Protein 7OAO (pdb70)

Solvent-accessible surface area: 15195 Å² total; per-residue (Å²): 219,118,86,144,7,46,16,44,115,8,17,127,32,123,206,19,25,18,0,40,35,6,76,88,68,141,1,26,93,11,34,3,64,2,45,100,26,78,111,38,111,81,37,84,22,38,125,29,58,70,32,48,33,94,117,1,45,122,58,62,4,12,25,0,43,1,0,9,0,0,0,50,17,68,23,17,146,19,4,15,30,59,48,93,24,102,0,1,25,38,2,1,39,3,22,127,124,11,24,0,0,2,0,0,38,56,1,29,127,115,5,11,120,142,59,3,13,17,118,18,24,21,6,16,46,46,177,67,89,8,150,66,63,56,102,20,112,61,64,124,28,54,90,53,23,110,94,83,14,135,62,98,32,13,104,50,8,41,35,4,4,2,1,12,1,6,28,39,133,17,40,92,24,69,27,0,23,14,0,0,0,1,11,6,35,106,110,199,54,126,46,43,0,38,11,114,186,28,88,17,89,36,70,44,22,35,96,29,140,45,57,24,56,30,66,0,26,0,54,4,51,56,25,56,1,0,26,10,5,1,3,2,25,17,74,16,112,93,131,157,103,69,85,0,7,12,5,63,0,40,52,20,104,53,48,60,50,152,63,0,114,70,35,1,70,8,50,3,20,6,36,82,26,11,0,74,0,56,0,56,58,2,90,52,124,4,28,1,45,0,20,0,4,1,10,25,30,12,29,13,101,66,125,34,108,39,100,8,176,23,20,91,0,50,7,61,130

Structure (mmCIF, N/CA/C/O backbone):
data_7OAO
#
_entry.id   7OAO
#
_cell.length_a   71.220
_cell.length_b   154.330
_cell.length_c   28.820
_cell.angle_alpha   90.000
_cell.angle_beta   90.000
_cell.angle_gamma   90.000
#
_symmetry.space_group_name_H-M   'P 21 21 2'
#
loop_
_entity.id
_entity.type
_entity.pdbx_description
1 polymer 'Spike protein S1'
2 polymer 'C5 nanobody'
3 non-polymer 2-acetamido-2-deoxy-beta-D-glucopyranose
4 non-polymer 'ACETATE ION'
5 water water
#
loop_
_atom_site.group_PDB
_atom_site.id
_atom_site.type_symbol
_atom_site.label_atom_id
_atom_site.label_alt_id
_atom_site.label_comp_id
_atom_site.label_asym_id
_atom_site.label_entity_id
_atom_site.label_seq_id
_atom_site.pdbx_PDB_ins_code
_atom_site.Cartn_x
_atom_site.Cartn_y
_atom_site.Cartn_z
_atom_site.occupancy
_atom_site.B_iso_or_equiv
_atom_site.auth_seq_id
_atom_site.auth_comp_id
_atom_site.auth_asym_id
_atom_site.auth_atom_id
_atom_site.pdbx_PDB_model_num
ATOM 1 N N . ILE A 1 3 ? -35.812 -6.574 -3.668 1.000 65.533 332 ILE EEE N 1
ATOM 2 C CA . ILE A 1 3 ? -35.628 -5.107 -3.441 1.000 62.720 332 ILE EEE CA 1
ATOM 3 C C . ILE A 1 3 ? -34.435 -4.625 -4.279 1.000 55.287 332 ILE EEE C 1
ATOM 4 O O . ILE A 1 3 ? -33.311 -4.569 -3.739 1.000 56.507 332 ILE EEE O 1
ATOM 9 N N . THR A 1 4 ? -34.676 -4.322 -5.560 1.000 48.721 333 THR EEE N 1
ATOM 10 C CA . THR A 1 4 ? -33.688 -3.752 -6.516 1.000 43.538 333 THR EEE CA 1
ATOM 11 C C . THR A 1 4 ? -34.052 -2.291 -6.807 1.000 37.659 333 THR EEE C 1
ATOM 12 O O . THR A 1 4 ? -35.130 -2.045 -7.393 1.000 37.622 333 THR EEE O 1
ATOM 16 N N . ASN A 1 5 ? -33.180 -1.363 -6.412 1.000 33.975 334 ASN EEE N 1
ATOM 17 C CA . ASN A 1 5 ? -33.402 0.095 -6.566 1.000 35.160 334 ASN EEE CA 1
ATOM 18 C C . ASN A 1 5 ? -32.903 0.526 -7.945 1.000 34.198 334 ASN EEE C 1
ATOM 19 O O . ASN A 1 5 ? -31.849 0.043 -8.370 1.000 32.176 334 ASN EEE O 1
ATOM 24 N N . LEU A 1 6 ? -33.642 1.412 -8.604 1.000 33.747 335 LEU EEE N 1
ATOM 25 C CA . LEU A 1 6 ? -33.201 2.112 -9.834 1.000 33.306 335 LEU EEE CA 1
ATOM 26 C C . LEU A 1 6 ? -32.290 3.266 -9.409 1.000 32.120 335 LEU EEE C 1
ATOM 27 O O . LEU A 1 6 ? -32.677 4.022 -8.503 1.000 31.462 335 LEU EEE O 1
ATOM 32 N N . CYS A 1 7 ? -31.117 3.403 -10.010 1.000 30.056 336 CYS EEE N 1
ATOM 33 C CA . CYS A 1 7 ? -30.194 4.506 -9.648 1.000 29.995 336 CYS EEE CA 1
ATOM 34 C C . CYS A 1 7 ? -30.890 5.831 -9.945 1.000 27.804 336 CYS EEE C 1
ATOM 35 O O . CYS A 1 7 ? -31.493 5.984 -11.005 1.000 29.894 336 CYS EEE O 1
ATOM 38 N N . PRO A 1 8 ? -30.822 6.816 -9.026 1.000 30.571 337 PRO EEE N 1
ATOM 39 C CA . PRO A 1 8 ? -31.514 8.096 -9.203 1.000 30.988 337 PRO EEE CA 1
ATOM 40 C C . PRO A 1 8 ? -30.762 9.103 -10.092 1.000 30.190 337 PRO EEE C 1
ATOM 41 O O . PRO A 1 8 ? -30.476 10.217 -9.638 1.000 32.363 337 PRO EEE O 1
ATOM 45 N N . PHE A 1 9 ? -30.490 8.726 -11.342 1.000 29.781 338 PHE EEE N 1
ATOM 46 C CA . PHE A 1 9 ? -29.773 9.585 -12.317 1.000 31.722 338 PHE EEE CA 1
ATOM 47 C C . PHE A 1 9 ? -30.685 10.742 -12.757 1.000 32.002 338 PHE EEE C 1
ATOM 48 O O . PHE A 1 9 ? -30.156 11.839 -13.025 1.000 31.945 338 PHE EEE O 1
ATOM 56 N N . GLY A 1 10 ? -32.006 10.544 -12.744 1.000 32.234 339 GLY EEE N 1
ATOM 57 C CA . GLY A 1 10 ? -32.986 11.610 -13.039 1.000 33.993 339 GLY EEE CA 1
ATOM 58 C C . GLY A 1 10 ? -32.767 12.829 -12.154 1.000 32.356 339 GLY EEE C 1
ATOM 59 O O . GLY A 1 10 ? -32.797 13.963 -12.673 1.000 33.537 339 GLY EEE O 1
ATOM 60 N N . GLU A 1 11 ? -32.517 12.612 -10.862 1.000 31.415 340 GLU EEE N 1
ATOM 61 C CA . GLU A 1 11 ? -32.302 13.693 -9.863 1.000 32.489 340 GLU EEE CA 1
ATOM 62 C C . GLU A 1 11 ? -31.060 14.506 -10.231 1.000 29.247 340 GLU EEE C 1
ATOM 63 O O . GLU A 1 11 ? -31.002 15.679 -9.858 1.000 30.793 340 GLU EEE O 1
ATOM 69 N N . VAL A 1 12 ? -30.089 13.891 -10.906 1.000 26.207 341 VAL EEE N 1
ATOM 70 C CA . VAL A 1 12 ? -28.839 14.587 -11.322 1.000 25.955 341 VAL EEE CA 1
ATOM 71 C C . VAL A 1 12 ? -29.085 15.342 -12.630 1.000 23.547 341 VAL EEE C 1
ATOM 72 O O . VAL A 1 12 ? -28.906 16.578 -12.656 1.000 25.317 341 VAL EEE O 1
ATOM 76 N N . PHE A 1 13 ? -29.431 14.632 -13.700 1.000 23.827 342 PHE EEE N 1
ATOM 77 C CA . PHE A 1 13 ? -29.478 15.220 -15.065 1.000 24.710 342 PHE EEE CA 1
ATOM 78 C C . PHE A 1 13 ? -30.636 16.217 -15.167 1.000 26.533 342 PHE EEE C 1
ATOM 79 O O . PHE A 1 13 ? -30.494 17.222 -15.887 1.000 27.579 342 PHE EEE O 1
ATOM 87 N N . ASN A 1 14 ? -31.739 15.944 -14.463 1.000 28.277 343 ASN EEE N 1
ATOM 88 C CA . ASN A 1 14 ? -32.986 16.738 -14.574 1.000 29.155 343 ASN EEE CA 1
ATOM 89 C C . ASN A 1 14 ? -33.208 17.594 -13.327 1.000 26.805 343 ASN EEE C 1
ATOM 90 O O . ASN A 1 14 ? -34.344 18.071 -13.129 1.000 32.577 343 ASN EEE O 1
ATOM 95 N N . ALA A 1 15 ? -32.155 17.858 -12.558 1.000 25.519 344 ALA EEE N 1
ATOM 96 C CA . ALA A 1 15 ? -32.212 18.801 -11.422 1.000 27.201 344 ALA EEE CA 1
ATOM 97 C C . ALA A 1 15 ? -32.703 20.161 -11.933 1.000 28.350 344 ALA EEE C 1
ATOM 98 O O . ALA A 1 15 ? -32.306 20.607 -13.044 1.000 29.501 344 ALA EEE O 1
ATOM 100 N N . THR A 1 16 ? -33.565 20.791 -11.153 1.000 31.320 345 THR EEE N 1
ATOM 101 C CA A THR A 1 16 ? -34.135 22.119 -11.491 0.500 34.342 345 THR EEE CA 1
ATOM 102 C CA B THR A 1 16 ? -34.134 22.121 -11.481 0.500 34.623 345 THR EEE CA 1
ATOM 103 C C . THR A 1 16 ? -33.021 23.163 -11.342 1.000 35.426 345 THR EEE C 1
ATOM 104 O O . THR A 1 16 ? -32.932 24.041 -12.222 1.000 39.323 345 THR EEE O 1
ATOM 111 N N . ARG A 1 17 ? -32.173 23.015 -10.317 1.000 29.002 346 ARG EEE N 1
ATOM 112 C CA . ARG A 1 17 ? -31.080 23.976 -10.020 1.000 26.476 346 ARG EEE CA 1
ATOM 113 C C . ARG A 1 17 ? -29.742 23.252 -10.202 1.000 21.701 346 ARG EEE C 1
ATOM 114 O O . ARG A 1 17 ? -29.631 22.085 -9.789 1.000 23.816 346 ARG EEE O 1
ATOM 122 N N . PHE A 1 18 ? -28.769 23.926 -10.810 1.000 19.655 347 PHE EEE N 1
ATOM 123 C CA . PHE A 1 18 ? -27.368 23.435 -10.936 1.000 18.445 347 PHE EEE CA 1
ATOM 124 C C . PHE A 1 18 ? -26.453 24.341 -10.121 1.000 17.330 347 PHE EEE C 1
ATOM 125 O O . PHE A 1 18 ? -26.731 25.542 -9.996 1.000 16.873 347 PHE EEE O 1
ATOM 133 N N . ALA A 1 19 ? -25.385 23.754 -9.572 1.000 17.474 348 ALA EEE N 1
ATOM 134 C CA . ALA A 1 19 ? -24.352 24.474 -8.796 1.000 17.529 348 ALA EEE CA 1
ATOM 135 C C . ALA A 1 19 ? -23.494 25.387 -9.683 1.000 14.322 348 ALA EEE C 1
ATOM 136 O O . ALA A 1 19 ? -23.252 25.063 -10.861 1.000 15.141 348 ALA EEE O 1
ATOM 138 N N . SER A 1 20 ? -22.991 26.475 -9.096 1.000 14.804 349 SER EEE N 1
ATOM 139 C CA . SER A 1 20 ? -21.785 27.158 -9.621 1.000 14.606 349 SER EEE CA 1
ATOM 140 C C . SER A 1 20 ? -20.623 26.161 -9.592 1.000 14.544 349 SER EEE C 1
ATOM 141 O O . SER A 1 20 ? -20.481 25.398 -8.626 1.000 14.433 349 SER EEE O 1
ATOM 144 N N . VAL A 1 21 ? -19.767 26.248 -10.608 1.000 14.256 350 VAL EEE N 1
ATOM 145 C CA . VAL A 1 21 ? -18.603 25.331 -10.726 1.000 13.974 350 VAL EEE CA 1
ATOM 146 C C . VAL A 1 21 ? -17.677 25.427 -9.506 1.000 13.773 350 VAL EEE C 1
ATOM 147 O O . VAL A 1 21 ? -17.178 24.370 -9.096 1.000 14.267 350 VAL EEE O 1
ATOM 151 N N . TYR A 1 22 ? -17.464 26.589 -8.908 1.000 14.302 351 TYR EEE N 1
ATOM 152 C CA . TYR A 1 22 ? -16.536 26.653 -7.755 1.000 14.765 351 TYR EEE CA 1
ATOM 153 C C . TYR A 1 22 ? -17.103 25.816 -6.596 1.000 14.454 351 TYR EEE C 1
ATOM 154 O O . TYR A 1 22 ? -16.359 25.269 -5.762 1.000 15.734 351 TYR EEE O 1
ATOM 163 N N . ALA A 1 23 ? -18.436 25.765 -6.505 1.000 14.555 352 ALA EEE N 1
ATOM 164 C CA . ALA A 1 23 ? -19.169 25.081 -5.416 1.000 15.814 352 ALA EEE CA 1
ATOM 165 C C . ALA A 1 23 ? -19.858 23.834 -5.976 1.000 15.840 352 ALA EEE C 1
ATOM 166 O O . ALA A 1 23 ? -21.029 23.524 -5.621 1.000 17.247 352 ALA EEE O 1
ATOM 168 N N . TRP A 1 24 ? -19.174 23.134 -6.860 1.000 15.429 353 TRP EEE N 1
ATOM 169 C CA . TRP A 1 24 ? -19.748 22.015 -7.630 1.000 15.764 353 TRP EEE CA 1
ATOM 170 C C . TRP A 1 24 ? -20.430 21.017 -6.695 1.000 16.046 353 TRP EEE C 1
ATOM 171 O O . TRP A 1 24 ? -19.939 20.720 -5.594 1.000 17.311 353 TRP EEE O 1
ATOM 182 N N . ASN A 1 25 ? -21.547 20.480 -7.154 1.000 16.712 354 ASN EEE N 1
ATOM 183 C CA . ASN A 1 25 ? -22.314 19.493 -6.375 1.000 16.877 354 ASN EEE CA 1
ATOM 184 C C . ASN A 1 25 ? -21.789 18.082 -6.630 1.000 16.609 354 ASN EEE C 1
ATOM 185 O O . ASN A 1 25 ? -21.416 17.773 -7.781 1.000 18.621 354 ASN EEE O 1
ATOM 190 N N . ARG A 1 26 ? -21.838 17.242 -5.593 1.000 19.039 355 ARG EEE N 1
ATOM 191 C CA . ARG A 1 26 ? -21.583 15.788 -5.724 1.000 18.791 355 ARG EEE CA 1
ATOM 192 C C . ARG A 1 26 ? -22.772 15.010 -5.166 1.000 18.834 355 ARG EEE C 1
ATOM 193 O O . ARG A 1 26 ? -23.173 15.276 -4.028 1.000 22.015 355 ARG EEE O 1
ATOM 201 N N . LYS A 1 27 ? -23.249 14.047 -5.937 1.000 19.944 356 LYS EEE N 1
ATOM 202 C CA . LYS A 1 27 ? -24.200 13.027 -5.452 1.000 21.908 356 LYS EEE CA 1
ATOM 203 C C . LYS A 1 27 ? -23.517 11.664 -5.530 1.000 23.052 356 LYS EEE C 1
ATOM 204 O O . LYS A 1 27 ? -22.969 11.307 -6.600 1.000 23.728 356 LYS EEE O 1
ATOM 210 N N . ARG A 1 28 ? -23.570 10.918 -4.437 1.000 23.770 357 ARG EEE N 1
ATOM 211 C CA . ARG A 1 28 ? -23.061 9.527 -4.431 1.000 24.566 357 ARG EEE CA 1
ATOM 212 C C . ARG A 1 28 ? -24.202 8.599 -4.847 1.000 24.637 357 ARG EEE C 1
ATOM 213 O O . ARG A 1 28 ? -25.314 8.747 -4.296 1.000 28.281 357 ARG EEE O 1
ATOM 221 N N . ILE A 1 29 ? -23.936 7.725 -5.816 1.000 24.575 358 ILE EEE N 1
ATOM 222 C CA . ILE A 1 29 ? -24.887 6.725 -6.371 1.000 25.500 358 ILE EEE CA 1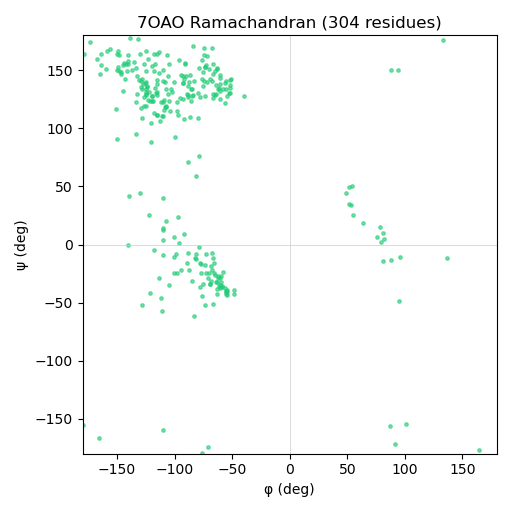
ATOM 223 C C . ILE A 1 29 ? -24.369 5.350 -5.937 1.000 25.958 358 ILE EEE C 1
ATOM 224 O O . ILE A 1 29 ? -23.200 5.030 -6.232 1.000 25.476 358 ILE EEE O 1
ATOM 229 N N . SER A 1 30 ? -25.188 4.566 -5.236 1.000 27.195 359 SER EEE N 1
ATOM 230 C CA . SER A 1 30 ? -24.790 3.217 -4.764 1.000 28.336 359 SER EEE CA 1
ATOM 231 C C . SER A 1 30 ? -25.989 2.263 -4.699 1.000 26.635 359 SER EEE C 1
ATOM 232 O O . SER A 1 30 ? -27.152 2.734 -4.668 1.000 27.672 359 SER EEE O 1
ATOM 235 N N . ASN A 1 31 ? -25.706 0.960 -4.637 1.000 29.098 360 ASN EEE N 1
ATOM 236 C CA . ASN A 1 31 ? -26.716 -0.071 -4.288 1.000 30.813 360 ASN EEE CA 1
ATOM 237 C C . ASN A 1 31 ? -27.914 0.065 -5.222 1.000 29.298 360 ASN EEE C 1
ATOM 238 O O . ASN A 1 31 ? -29.050 0.153 -4.721 1.000 33.428 360 ASN EEE O 1
ATOM 243 N N . CYS A 1 32 ? -27.675 0.125 -6.530 1.000 27.856 361 CYS EEE N 1
ATOM 244 C CA . CYS A 1 32 ? -28.749 0.376 -7.516 1.000 29.930 361 CYS EEE CA 1
ATOM 245 C C . CYS A 1 32 ? -28.329 -0.119 -8.903 1.000 29.026 361 CYS EEE C 1
ATOM 246 O O . CYS A 1 32 ? -27.147 -0.425 -9.103 1.000 28.900 361 CYS EEE O 1
ATOM 249 N N . VAL A 1 33 ? -29.296 -0.212 -9.811 1.000 31.157 362 VAL EEE N 1
ATOM 250 C CA A VAL A 1 33 ? -29.081 -0.596 -11.235 0.500 31.783 362 VAL EEE CA 1
ATOM 251 C CA B VAL A 1 33 ? -29.058 -0.589 -11.233 0.500 31.156 362 VAL EEE CA 1
ATOM 252 C C . VAL A 1 33 ? -29.335 0.639 -12.106 1.000 31.267 362 VAL EEE C 1
ATOM 253 O O . VAL A 1 33 ? -30.291 1.391 -11.810 1.000 31.698 362 VAL EEE O 1
ATOM 260 N N . ALA A 1 34 ? -28.516 0.829 -13.131 1.000 31.786 363 ALA EEE N 1
ATOM 261 C CA . ALA A 1 34 ? -28.658 1.950 -14.080 1.000 35.479 363 ALA EEE CA 1
ATOM 262 C C . ALA A 1 34 ? -28.540 1.406 -15.499 1.000 34.248 363 ALA EEE C 1
ATOM 263 O O . ALA A 1 34 ? -27.807 0.424 -15.693 1.000 37.806 363 ALA EEE O 1
ATOM 265 N N . ASP A 1 35 ? -29.293 1.988 -16.427 1.000 36.921 364 ASP EEE N 1
ATOM 266 C CA . ASP A 1 35 ? -29.152 1.725 -17.877 1.000 35.522 364 ASP EEE CA 1
ATOM 267 C C . ASP A 1 35 ? -28.339 2.888 -18.450 1.000 34.736 364 ASP EEE C 1
ATOM 268 O O . ASP A 1 35 ? -28.922 3.939 -18.758 1.000 34.148 364 ASP EEE O 1
ATOM 273 N N . TYR A 1 36 ? -27.021 2.721 -18.518 1.000 31.493 365 TYR EEE N 1
ATOM 274 C CA . TYR A 1 36 ? -26.084 3.747 -19.029 1.000 32.608 365 TYR EEE CA 1
ATOM 275 C C . TYR A 1 36 ? -26.287 3.923 -20.532 1.000 32.528 365 TYR EEE C 1
ATOM 276 O O . TYR A 1 36 ? -26.058 5.026 -21.039 1.000 33.767 365 TYR EEE O 1
ATOM 285 N N . SER A 1 37 ? -26.676 2.844 -21.216 1.000 36.046 366 SER EEE N 1
ATOM 286 C CA . SER A 1 37 ? -26.931 2.833 -22.673 1.000 37.662 366 SER EEE CA 1
ATOM 287 C C . SER A 1 37 ? -27.963 3.919 -23.015 1.000 35.076 366 SER EEE C 1
ATOM 288 O O . SER A 1 37 ? -27.771 4.611 -24.030 1.000 35.965 366 SER EEE O 1
ATOM 291 N N . VAL A 1 38 ? -29.004 4.081 -22.191 1.000 35.368 367 VAL EEE N 1
ATOM 292 C CA . VAL A 1 38 ? -30.094 5.075 -22.432 1.000 37.138 367 VAL EEE CA 1
ATOM 293 C C . VAL A 1 38 ? -29.489 6.483 -22.400 1.000 35.146 367 VAL EEE C 1
ATOM 294 O O . VAL A 1 38 ? -29.839 7.277 -23.273 1.000 38.381 367 VAL EEE O 1
ATOM 298 N N . LEU A 1 39 ? -28.585 6.769 -21.454 1.000 32.338 368 LEU EEE N 1
ATOM 299 C CA . LEU A 1 39 ? -27.889 8.085 -21.368 1.000 32.626 368 LEU EEE CA 1
ATOM 300 C C . LEU A 1 39 ? -26.984 8.241 -22.594 1.000 30.711 368 LEU EEE C 1
ATOM 301 O O . LEU A 1 39 ? -27.020 9.291 -23.245 1.000 32.372 368 LEU EEE O 1
ATOM 306 N N . TYR A 1 40 ? -26.150 7.237 -22.864 1.000 29.391 369 TYR EEE N 1
ATOM 307 C CA . TYR A 1 40 ? -25.117 7.304 -23.925 1.000 30.844 369 TYR EEE CA 1
ATOM 308 C C . TYR A 1 40 ? -25.789 7.535 -25.284 1.000 32.725 369 TYR EEE C 1
ATOM 309 O O . TYR A 1 40 ? -25.258 8.308 -26.097 1.000 32.850 369 TYR EEE O 1
ATOM 318 N N . ASN A 1 41 ? -26.949 6.920 -25.514 1.000 34.655 370 ASN EEE N 1
ATOM 319 C CA . ASN A 1 41 ? -27.627 6.975 -26.835 1.000 36.697 370 ASN EEE CA 1
ATOM 320 C C . ASN A 1 41 ? -28.609 8.154 -26.881 1.000 36.674 370 ASN EEE C 1
ATOM 321 O O . ASN A 1 41 ? -29.334 8.248 -27.874 1.000 42.334 370 ASN EEE O 1
ATOM 326 N N . SER A 1 42 ? -28.612 9.045 -25.881 1.000 38.472 371 SER EEE N 1
ATOM 327 C CA . SER A 1 42 ? -29.510 10.233 -25.840 1.000 38.268 371 SER EEE CA 1
ATOM 328 C C . SER A 1 42 ? -28.987 11.341 -26.763 1.000 37.028 371 SER EEE C 1
ATOM 329 O O . SER A 1 42 ? -27.845 11.794 -26.556 1.000 39.975 371 SER EEE O 1
ATOM 332 N N . ALA A 1 43 ? -29.834 11.839 -27.665 1.000 34.921 372 ALA EEE N 1
ATOM 333 C CA . ALA A 1 43 ? -29.545 13.021 -28.513 1.000 35.215 372 ALA EEE CA 1
ATOM 334 C C . ALA A 1 43 ? -29.473 14.310 -27.667 1.000 36.513 372 ALA EEE C 1
ATOM 335 O O . ALA A 1 43 ? -29.071 15.342 -28.232 1.000 40.120 372 ALA EEE O 1
ATOM 337 N N . SER A 1 44 ? -29.813 14.270 -26.370 1.000 36.016 373 SER EEE N 1
ATOM 338 C CA . SER A 1 44 ? -29.838 15.454 -25.465 1.000 36.932 373 SER EEE CA 1
ATOM 339 C C . SER A 1 44 ? -28.430 16.009 -25.195 1.000 33.973 373 SER EEE C 1
ATOM 340 O O . SER A 1 44 ? -28.338 17.178 -24.810 1.000 36.680 373 SER EEE O 1
ATOM 343 N N . PHE A 1 45 ? -27.371 15.215 -25.359 1.000 27.453 374 PHE EEE N 1
ATOM 344 C CA . PHE A 1 45 ? -25.997 15.569 -24.916 1.000 26.454 374 PHE EEE CA 1
ATOM 345 C C . PHE A 1 45 ? -25.108 15.903 -26.121 1.000 29.202 374 PHE EEE C 1
ATOM 346 O O . PHE A 1 45 ? -25.114 15.140 -27.111 1.000 36.539 374 PHE EEE O 1
ATOM 354 N N . SER A 1 46 ? -24.351 17.002 -26.032 1.000 27.257 375 SER EEE N 1
ATOM 355 C CA . SER A 1 46 ? -23.378 17.449 -27.066 1.000 28.907 375 SER EEE CA 1
ATOM 356 C C . SER A 1 46 ? -21.975 16.940 -26.729 1.000 26.666 375 SER EEE C 1
ATOM 357 O O . SER A 1 46 ? -21.147 16.848 -27.639 1.000 29.672 375 SER EEE O 1
ATOM 360 N N . THR A 1 47 ? -21.729 16.614 -25.463 1.000 25.324 376 THR EEE N 1
ATOM 361 C CA . THR A 1 47 ? -20.483 15.949 -24.998 1.000 25.575 376 THR EEE CA 1
ATOM 362 C C . THR A 1 47 ? -20.885 14.678 -24.249 1.000 23.1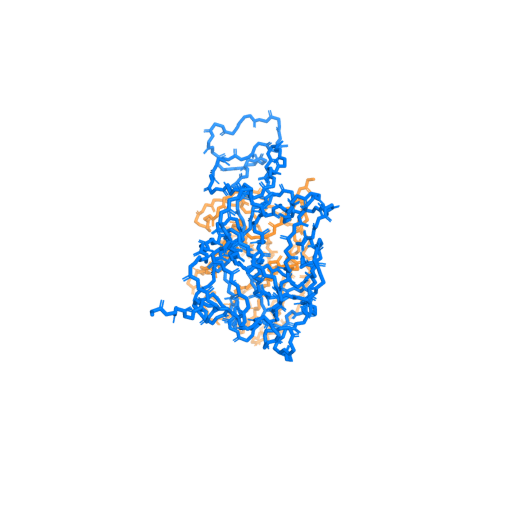59 376 THR EEE C 1
ATOM 363 O O . THR A 1 47 ? -21.743 14.764 -23.363 1.000 22.925 376 THR EEE O 1
ATOM 367 N N . PHE A 1 48 ? -20.280 13.545 -24.596 1.000 24.429 377 PHE EEE N 1
ATOM 368 C CA . PHE A 1 48 ? -20.349 12.286 -23.821 1.000 23.996 377 PHE EEE CA 1
ATOM 369 C C . PHE A 1 48 ? -19.028 11.560 -24.081 1.000 24.808 377 PHE EEE C 1
ATOM 370 O O . PHE A 1 48 ? -18.870 10.834 -25.083 1.000 28.723 377 PHE EEE O 1
ATOM 378 N N . LYS A 1 49 ? -18.064 11.838 -23.215 1.000 23.694 378 LYS EEE N 1
ATOM 379 C CA . LYS A 1 49 ? -16.665 11.380 -23.388 1.000 24.225 378 LYS EEE CA 1
ATOM 380 C C . LYS A 1 49 ? -16.297 10.544 -22.167 1.000 24.924 378 LYS EEE C 1
ATOM 381 O O . LYS A 1 49 ? -16.370 11.070 -21.046 1.000 25.917 378 LYS EEE O 1
ATOM 387 N N . CYS A 1 50 ? -15.883 9.298 -22.385 1.000 26.850 379 CYS EEE N 1
ATOM 388 C CA . CYS A 1 50 ? -15.505 8.376 -21.288 1.000 26.696 379 CYS EEE CA 1
ATOM 389 C C . CYS A 1 50 ? -13.997 8.127 -21.309 1.000 26.038 379 CYS EEE C 1
ATOM 390 O O . CYS A 1 50 ? -13.368 8.205 -22.385 1.000 28.182 379 CYS EEE O 1
ATOM 393 N N . TYR A 1 51 ? -13.465 7.870 -20.123 1.000 25.997 380 TYR EEE N 1
ATOM 394 C CA . TYR A 1 51 ? -12.022 7.695 -19.836 1.000 26.240 380 TYR EEE CA 1
ATOM 395 C C . TYR A 1 51 ? -11.886 6.442 -18.973 1.000 25.820 380 TYR EEE C 1
ATOM 396 O O . TYR A 1 51 ? -12.636 6.283 -18.010 1.000 27.653 380 TYR EEE O 1
ATOM 405 N N . GLY A 1 52 ? -10.993 5.532 -19.351 1.000 28.211 381 GLY EEE N 1
ATOM 406 C CA . GLY A 1 52 ? -10.693 4.329 -18.551 1.000 30.056 381 GLY EEE CA 1
ATOM 407 C C . GLY A 1 52 ? -11.692 3.200 -18.739 1.000 30.311 381 GLY EEE C 1
ATOM 408 O O . GLY A 1 52 ? -11.393 2.096 -18.290 1.000 34.092 381 GLY EEE O 1
ATOM 409 N N . VAL A 1 53 ? -12.855 3.462 -19.337 1.000 31.176 382 VAL EEE N 1
ATOM 410 C CA . VAL A 1 53 ? -13.894 2.441 -19.658 1.000 33.484 382 VAL EEE CA 1
ATOM 411 C C . VAL A 1 53 ? -14.481 2.785 -21.025 1.000 31.290 382 VAL EEE C 1
ATOM 412 O O . VAL A 1 53 ? -14.444 3.965 -21.416 1.000 30.802 382 VAL EEE O 1
ATOM 416 N N . SER A 1 54 ? -15.020 1.780 -21.706 1.000 32.259 383 SER EEE N 1
ATOM 417 C CA . SER A 1 54 ? -15.744 1.934 -22.986 1.000 31.683 383 SER EEE CA 1
ATOM 418 C C . SER A 1 54 ? -17.206 2.202 -22.661 1.000 31.347 383 SER EEE C 1
ATOM 419 O O . SER A 1 54 ? -17.817 1.444 -21.903 1.000 30.210 383 SER EEE O 1
ATOM 422 N N . PRO A 1 55 ? -17.825 3.263 -23.215 1.000 33.013 384 PRO EEE N 1
ATOM 423 C CA . PRO A 1 55 ? -19.229 3.535 -22.917 1.000 31.245 384 PRO EEE CA 1
ATOM 424 C C . PRO A 1 55 ? -20.154 2.373 -23.321 1.000 31.133 384 PRO EEE C 1
ATOM 425 O O . PRO A 1 55 ? -21.199 2.219 -22.716 1.000 32.382 384 PRO EEE O 1
ATOM 429 N N . THR A 1 56 ? -19.760 1.575 -24.316 1.000 30.118 385 THR EEE N 1
ATOM 430 C CA . THR A 1 56 ? -20.594 0.453 -24.830 1.000 29.925 385 THR EEE CA 1
ATOM 431 C C . THR A 1 56 ? -20.604 -0.718 -23.848 1.000 29.682 385 THR EEE C 1
ATOM 432 O O . THR A 1 56 ? -21.488 -1.573 -23.993 1.000 34.419 385 THR EEE O 1
ATOM 436 N N . LYS A 1 57 ? -19.654 -0.767 -22.906 1.000 28.831 386 LYS EEE N 1
ATOM 437 C CA . LYS A 1 57 ? -19.523 -1.900 -21.951 1.000 31.050 386 LYS EEE CA 1
ATOM 438 C C . LYS A 1 57 ? -20.164 -1.540 -20.607 1.000 27.820 386 LYS EEE C 1
ATOM 439 O O . LYS A 1 57 ? -20.259 -2.431 -19.768 1.000 26.170 386 LYS EEE O 1
ATOM 445 N N . LEU A 1 58 ? -20.578 -0.283 -20.396 1.000 28.853 387 LEU EEE N 1
ATOM 446 C CA . LEU A 1 58 ? -20.997 0.207 -19.055 1.000 27.490 387 LEU EEE CA 1
ATOM 447 C C . LEU A 1 58 ? -22.109 -0.684 -18.491 1.000 26.128 387 LEU EEE C 1
ATOM 448 O O . LEU A 1 58 ? -22.058 -0.984 -17.277 1.000 27.231 387 LEU EEE O 1
ATOM 453 N N . ASN A 1 59 ? -23.068 -1.117 -19.326 1.000 26.038 388 ASN EEE N 1
ATOM 454 C CA . ASN A 1 59 ? -24.203 -1.945 -18.838 1.000 29.156 388 ASN EEE CA 1
ATOM 455 C C . ASN A 1 59 ? -23.705 -3.313 -18.351 1.000 27.217 388 ASN EEE C 1
ATOM 456 O O . ASN A 1 59 ? -24.454 -3.962 -17.635 1.000 29.215 388 ASN EEE O 1
ATOM 461 N N . ASP A 1 60 ? -22.486 -3.725 -18.703 1.000 27.619 389 ASP EEE N 1
ATOM 462 C CA . ASP A 1 60 ? -21.908 -5.049 -18.331 1.000 29.074 389 ASP EEE CA 1
ATOM 463 C C . ASP A 1 60 ? -20.937 -4.936 -17.146 1.000 28.500 389 ASP EEE C 1
ATOM 464 O O . ASP A 1 60 ? -20.303 -5.968 -16.813 1.000 28.828 389 ASP EEE O 1
ATOM 469 N N . LEU A 1 61 ? -20.816 -3.756 -16.521 1.000 25.909 390 LEU EEE N 1
ATOM 470 C CA . LEU A 1 61 ? -19.815 -3.514 -15.443 1.000 25.696 390 LEU EEE CA 1
ATOM 471 C C . LEU A 1 61 ? -20.536 -3.203 -14.136 1.000 25.781 390 LEU EEE C 1
ATOM 472 O O . LEU A 1 61 ? -21.673 -2.700 -14.182 1.000 27.236 390 LEU EEE O 1
ATOM 477 N N . CYS A 1 62 ? -19.859 -3.459 -13.026 1.000 23.943 391 CYS EEE N 1
ATOM 478 C CA . CYS A 1 62 ? -20.310 -3.105 -11.660 1.000 26.771 391 CYS EEE CA 1
ATOM 479 C C . CYS A 1 62 ? -19.212 -2.268 -11.019 1.000 24.868 391 CYS EEE C 1
ATOM 480 O O . CYS A 1 62 ? -18.030 -2.582 -11.233 1.000 26.314 391 CYS EEE O 1
ATOM 483 N N . PHE A 1 63 ? -19.596 -1.237 -10.280 1.000 24.469 392 PHE EEE N 1
ATOM 484 C CA . PHE A 1 63 ? -18.653 -0.327 -9.597 1.000 23.491 392 PHE EEE CA 1
ATOM 485 C C . PHE A 1 63 ? -18.966 -0.327 -8.104 1.000 24.181 392 PHE EEE C 1
ATOM 486 O O . PHE A 1 63 ? -20.104 -0.654 -7.720 1.000 25.274 392 PHE EEE O 1
ATOM 494 N N . THR A 1 64 ? -17.990 0.089 -7.294 1.000 24.146 393 THR EEE N 1
ATOM 495 C CA . THR A 1 64 ? -18.138 0.122 -5.817 1.000 25.454 393 THR EEE CA 1
ATOM 496 C C . THR A 1 64 ? -18.986 1.333 -5.435 1.000 27.111 393 THR EEE C 1
ATOM 497 O O . THR A 1 64 ? -19.632 1.278 -4.382 1.000 32.404 393 THR EEE O 1
ATOM 501 N N . ASN A 1 65 ? -18.996 2.355 -6.293 1.000 25.780 394 ASN EEE N 1
ATOM 502 C CA . ASN A 1 65 ? -19.824 3.583 -6.175 1.000 26.319 394 ASN EEE CA 1
ATOM 503 C C . ASN A 1 65 ? -19.761 4.333 -7.499 1.000 24.982 394 ASN EEE C 1
ATOM 504 O O . ASN A 1 65 ? -18.827 4.098 -8.277 1.000 24.440 394 ASN EEE O 1
ATOM 509 N N . VAL A 1 66 ? -20.729 5.207 -7.744 1.000 24.900 395 VAL EEE N 1
ATOM 510 C CA . VAL A 1 66 ? -20.626 6.203 -8.837 1.000 23.343 395 VAL EEE CA 1
ATOM 511 C C . VAL A 1 66 ? -20.836 7.563 -8.185 1.000 22.765 395 VAL EEE C 1
ATOM 512 O O . VAL A 1 66 ? -21.757 7.706 -7.393 1.000 25.724 395 VAL EEE O 1
ATOM 516 N N . TYR A 1 67 ? -19.938 8.498 -8.436 1.000 20.269 396 TYR EEE N 1
ATOM 517 C CA . TYR A 1 67 ? -20.114 9.897 -7.997 1.000 21.127 396 TYR EEE CA 1
ATOM 518 C C . TYR A 1 67 ? -20.543 10.694 -9.213 1.000 20.227 396 TYR EEE C 1
ATOM 519 O O . TYR A 1 67 ? -19.948 10.576 -10.292 1.000 22.733 396 TYR EEE O 1
ATOM 528 N N . ALA A 1 68 ? -21.594 11.479 -9.027 1.000 19.558 397 ALA EEE N 1
ATOM 529 C CA . ALA A 1 68 ? -22.136 12.366 -10.063 1.000 18.780 397 ALA EEE CA 1
ATOM 530 C C . ALA A 1 68 ? -21.907 13.805 -9.624 1.000 18.471 397 ALA EEE C 1
ATOM 531 O O . ALA A 1 68 ? -22.518 14.258 -8.632 1.000 18.199 397 ALA EEE O 1
ATOM 533 N N . ASP A 1 69 ? -20.960 14.461 -10.273 1.000 18.159 398 ASP EEE N 1
ATOM 534 C CA . ASP A 1 69 ? -20.622 15.868 -9.992 1.000 16.668 398 ASP EEE CA 1
ATOM 535 C C . ASP A 1 69 ? -21.291 16.723 -11.054 1.000 15.657 398 ASP EEE C 1
ATOM 536 O O . ASP A 1 69 ? -21.266 16.342 -12.225 1.000 19.894 398 ASP EEE O 1
ATOM 541 N N . SER A 1 70 ? -21.836 17.865 -10.664 1.000 16.574 399 SER EEE N 1
ATOM 542 C CA . SER A 1 70 ? -22.579 18.699 -11.634 1.000 15.787 399 SER EEE CA 1
ATOM 543 C C . SER A 1 70 ? -22.423 20.184 -11.326 1.000 14.267 399 SER EEE C 1
ATOM 544 O O . SER A 1 70 ? -22.253 20.578 -10.163 1.000 15.036 399 SER EEE O 1
ATOM 547 N N . PHE A 1 71 ? -22.446 20.961 -12.395 1.000 14.622 400 PHE EEE N 1
ATOM 548 C CA . PHE A 1 71 ? -22.181 22.413 -12.354 1.000 13.575 400 PHE EEE CA 1
ATOM 549 C C . PHE A 1 71 ? -22.446 23.014 -13.729 1.000 13.576 400 PHE EEE C 1
ATOM 550 O O . PHE A 1 71 ? -22.674 22.272 -14.688 1.000 15.376 400 PHE EEE O 1
ATOM 558 N N . VAL A 1 72 ? -22.358 24.340 -13.800 1.000 14.112 401 VAL EEE N 1
ATOM 559 C CA . VAL A 1 72 ? -22.499 25.119 -15.054 1.000 14.554 401 VAL EEE CA 1
ATOM 560 C C . VAL A 1 72 ? -21.173 25.834 -15.337 1.000 13.958 401 VAL EEE C 1
ATOM 561 O O . VAL A 1 72 ? -20.619 26.467 -14.406 1.000 14.144 401 VAL EEE O 1
ATOM 565 N N . ILE A 1 73 ? -20.727 25.762 -16.585 1.000 14.311 402 ILE EEE N 1
ATOM 566 C CA . ILE A 1 73 ? -19.577 26.544 -17.097 1.000 14.236 402 ILE EEE CA 1
ATOM 567 C C . ILE A 1 73 ? -19.935 27.034 -18.497 1.000 14.952 402 ILE EEE C 1
ATOM 568 O O . ILE A 1 73 ? -21.034 26.742 -19.011 1.000 16.472 402 ILE EEE O 1
ATOM 573 N N . ARG A 1 74 ? -19.057 27.796 -19.118 1.000 14.106 403 ARG EEE N 1
ATOM 574 C CA . ARG A 1 74 ? -19.213 28.224 -20.522 1.000 15.499 403 ARG EEE CA 1
ATOM 575 C C . ARG A 1 74 ? -18.940 27.074 -21.489 1.000 16.066 403 ARG EEE C 1
ATOM 576 O O . ARG A 1 74 ? -18.114 26.201 -21.191 1.000 16.746 403 ARG EEE O 1
ATOM 584 N N . GLY A 1 75 ? -19.547 27.132 -22.669 1.000 17.370 404 GLY EEE N 1
ATOM 585 C CA . GLY A 1 75 ? -19.330 26.130 -23.721 1.000 17.428 404 GLY EEE CA 1
ATOM 586 C C . GLY A 1 75 ? -17.862 25.966 -24.057 1.000 16.886 404 GLY EEE C 1
ATOM 587 O O . GLY A 1 75 ? -17.432 24.832 -24.170 1.000 18.153 404 GLY EEE O 1
ATOM 588 N N . ASP A 1 76 ? -17.130 27.065 -24.117 1.000 17.139 405 ASP EEE N 1
ATOM 589 C CA . ASP A 1 76 ? -15.703 27.030 -24.521 1.000 17.180 405 ASP EEE CA 1
ATOM 590 C C . ASP A 1 76 ? -14.814 26.565 -23.366 1.000 17.060 405 ASP EEE C 1
ATOM 591 O O . ASP A 1 76 ? -13.608 26.476 -23.598 1.000 19.304 405 ASP EEE 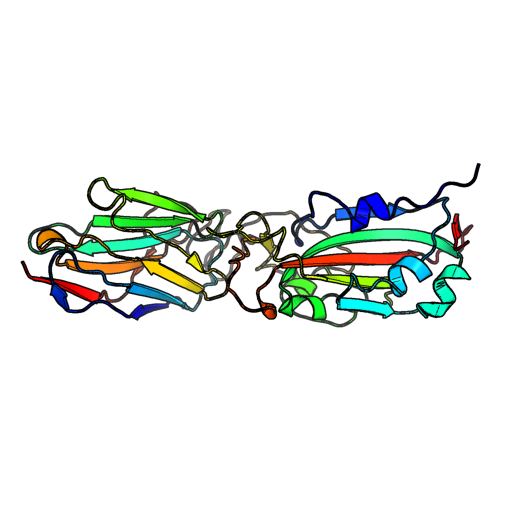O 1
ATOM 596 N N . GLU A 1 77 ? -15.366 26.297 -22.182 1.000 16.604 406 GLU EEE N 1
ATOM 597 C CA . GLU A 1 77 ? -14.616 25.709 -21.040 1.000 15.642 406 GLU EEE CA 1
ATOM 598 C C . GLU A 1 77 ? -14.872 24.207 -20.906 1.000 15.304 406 GLU EEE C 1
ATOM 599 O O . GLU A 1 77 ? -14.208 23.578 -20.057 1.000 16.331 406 GLU EEE O 1
ATOM 605 N N . VAL A 1 78 ? -15.846 23.635 -21.623 1.000 16.496 407 VAL EEE N 1
ATOM 606 C CA . VAL A 1 78 ? -16.171 22.193 -21.437 1.000 16.911 407 VAL EEE CA 1
ATOM 607 C C . VAL A 1 78 ? -14.918 21.351 -21.763 1.000 17.567 407 VAL EEE C 1
ATOM 608 O O . VAL A 1 78 ? -14.723 20.321 -21.122 1.000 18.026 407 VAL EEE O 1
ATOM 612 N N . ARG A 1 79 ? -14.078 21.798 -22.693 1.000 18.755 408 ARG EEE N 1
ATOM 613 C CA . ARG A 1 79 ? -12.814 21.087 -23.032 1.000 18.698 408 ARG EEE CA 1
ATOM 614 C C . ARG A 1 79 ? -11.918 20.941 -21.794 1.000 18.355 408 ARG EEE C 1
ATOM 615 O O . ARG A 1 79 ? -11.078 20.031 -21.809 1.000 19.894 408 ARG EEE O 1
ATOM 623 N N . GLN A 1 80 ? -12.059 21.793 -20.774 1.000 17.186 409 GLN EEE N 1
ATOM 624 C CA . GLN A 1 80 ? -11.196 21.727 -19.565 1.000 17.802 409 GLN EEE CA 1
ATOM 625 C C . GLN A 1 80 ? -11.635 20.591 -18.638 1.000 18.042 409 GLN EEE C 1
ATOM 626 O O . GLN A 1 80 ? -10.878 20.264 -17.729 1.000 17.655 409 GLN EEE O 1
ATOM 632 N N . ILE A 1 81 ? -12.845 20.056 -18.802 1.000 17.108 410 ILE EEE N 1
ATOM 633 C CA . ILE A 1 81 ? -13.353 18.971 -17.935 1.000 16.808 410 ILE EEE CA 1
ATOM 634 C C . ILE A 1 81 ? -12.908 17.650 -18.565 1.000 17.811 410 ILE EEE C 1
ATOM 635 O O . ILE A 1 81 ? -13.706 16.923 -19.169 1.000 19.261 410 ILE EEE O 1
ATOM 640 N N . ALA A 1 82 ? -11.606 17.396 -18.469 1.000 19.180 411 ALA EEE N 1
ATOM 641 C CA . ALA A 1 82 ? -10.943 16.206 -19.036 1.000 20.170 411 ALA EEE CA 1
ATOM 642 C C . ALA A 1 82 ? -9.633 16.049 -18.290 1.000 21.138 411 ALA EEE C 1
ATOM 643 O O . ALA A 1 82 ? -9.074 17.058 -17.858 1.000 21.964 411 ALA EEE O 1
ATOM 645 N N . PRO A 1 83 ? -9.111 14.809 -18.148 1.000 21.626 412 PRO EEE N 1
ATOM 646 C CA . PRO A 1 83 ? -7.761 14.618 -17.630 1.000 22.972 412 PRO EEE CA 1
ATOM 647 C C . PRO A 1 83 ? -6.738 15.468 -18.394 1.000 23.330 412 PRO EEE C 1
ATOM 648 O O . PRO A 1 83 ? -6.823 15.592 -19.610 1.000 25.539 412 PRO EEE O 1
ATOM 652 N N . GLY A 1 84 ? -5.769 16.022 -17.661 1.000 22.872 413 GLY EEE N 1
ATOM 653 C CA . GLY A 1 84 ? -4.561 16.626 -18.248 1.000 24.010 413 GLY EEE CA 1
ATOM 654 C C . GLY A 1 84 ? -4.792 18.015 -18.815 1.000 23.591 413 GLY EEE C 1
ATOM 655 O O . GLY A 1 84 ? -3.945 18.511 -19.562 1.000 30.576 413 GLY EEE O 1
ATOM 656 N N . GLN A 1 85 ? -5.897 18.664 -18.483 1.000 22.627 414 GLN EEE N 1
ATOM 657 C CA . GLN A 1 85 ? -6.210 20.003 -19.027 1.000 22.299 414 GLN EEE CA 1
ATOM 658 C C . GLN A 1 85 ? -5.774 21.079 -18.041 1.000 22.682 414 GLN EEE C 1
ATOM 659 O O . GLN A 1 85 ? -5.623 20.808 -16.814 1.000 26.385 414 GLN EEE O 1
ATOM 665 N N . THR A 1 86 ? -5.594 22.268 -18.585 1.000 23.568 415 THR EEE N 1
ATOM 666 C CA . THR A 1 86 ? -5.261 23.489 -17.828 1.000 24.561 415 THR EEE CA 1
ATOM 667 C C . THR A 1 86 ? -6.226 24.600 -18.246 1.000 22.988 415 THR EEE C 1
ATOM 668 O O . THR A 1 86 ? -6.879 24.530 -19.311 1.000 24.557 415 THR EEE O 1
ATOM 672 N N . GLY A 1 87 ? -6.263 25.631 -17.433 1.000 21.985 416 GLY EEE N 1
ATOM 673 C CA . GLY A 1 87 ? -7.115 26.807 -17.641 1.000 20.381 416 GLY EEE CA 1
ATOM 674 C C . GLY A 1 87 ? -7.806 27.133 -16.345 1.000 19.001 416 GLY EEE C 1
ATOM 675 O O . GLY A 1 87 ? -7.620 26.404 -15.368 1.000 18.292 416 GLY EEE O 1
ATOM 676 N N . LYS A 1 88 ? -8.560 28.218 -16.309 1.000 18.028 417 LYS EEE N 1
ATOM 677 C CA . LYS A 1 88 ? -9.090 2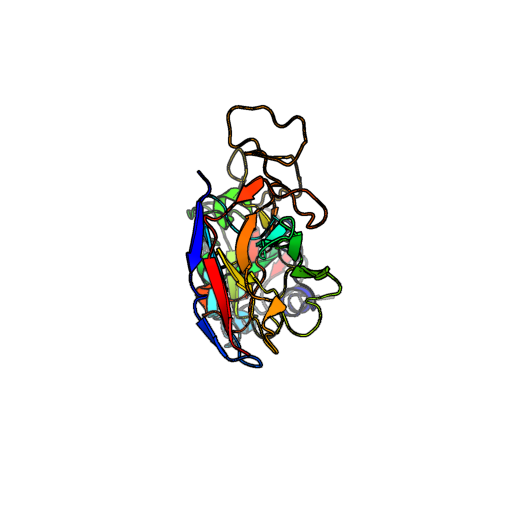8.705 -15.016 1.000 17.430 417 LYS EEE CA 1
ATOM 678 C C . LYS A 1 88 ? -10.001 27.647 -14.395 1.000 16.515 417 LYS EEE C 1
ATOM 679 O O . LYS A 1 88 ? -10.055 27.551 -13.155 1.000 15.833 417 LYS EEE O 1
ATOM 685 N N . ILE A 1 89 ? -10.758 26.917 -15.214 1.000 15.986 418 ILE EEE N 1
ATOM 686 C CA . ILE A 1 89 ? -11.719 25.934 -14.646 1.000 15.846 418 ILE EEE CA 1
ATOM 687 C C . ILE A 1 89 ? -10.956 24.715 -14.115 1.000 16.001 418 ILE EEE C 1
ATOM 688 O O . ILE A 1 89 ? -11.124 24.382 -12.935 1.000 15.281 418 ILE EEE O 1
ATOM 693 N N . ALA A 1 90 ? -10.090 24.087 -14.916 1.000 15.851 419 ALA EEE N 1
ATOM 694 C CA . ALA A 1 90 ? -9.333 22.902 -14.452 1.000 16.349 419 ALA EEE CA 1
ATOM 695 C C . ALA A 1 90 ? -8.400 23.271 -13.288 1.000 16.209 419 ALA EEE C 1
ATOM 696 O O . ALA A 1 90 ? -8.273 22.477 -12.375 1.000 18.387 419 ALA EEE O 1
ATOM 698 N N . ASP A 1 91 ? -7.781 24.448 -13.341 1.000 16.736 420 ASP EEE N 1
ATOM 699 C CA . ASP A 1 91 ? -6.768 24.864 -12.345 1.000 17.776 420 ASP EEE CA 1
ATOM 700 C C . ASP A 1 91 ? -7.454 25.268 -11.037 1.000 17.303 420 ASP EEE C 1
ATOM 701 O O . ASP A 1 91 ? -6.945 24.926 -9.966 1.000 17.493 420 ASP EEE O 1
ATOM 706 N N . TYR A 1 92 ? -8.540 26.045 -11.094 1.000 14.857 421 TYR EEE N 1
ATOM 707 C CA . TYR A 1 92 ? -9.049 26.721 -9.880 1.000 15.181 421 TYR EEE CA 1
ATOM 708 C C . TYR A 1 92 ? -10.461 26.297 -9.475 1.000 15.392 421 TYR EEE C 1
ATOM 709 O O . TYR A 1 92 ? -10.882 26.764 -8.412 1.000 15.976 421 TYR EEE O 1
ATOM 718 N N . ASN A 1 93 ? -11.142 25.466 -10.250 1.000 14.820 422 ASN EEE N 1
ATOM 719 C CA . ASN A 1 93 ? -12.586 25.202 -9.960 1.000 14.416 422 ASN EEE CA 1
ATOM 720 C C . ASN A 1 93 ? -12.920 23.706 -9.880 1.000 14.680 422 ASN EEE C 1
ATOM 721 O O . ASN A 1 93 ? -13.556 23.296 -8.902 1.000 15.450 422 ASN EEE O 1
ATOM 726 N N . TYR A 1 94 ? -12.560 22.910 -10.882 1.000 14.197 423 TYR EEE N 1
ATOM 727 C CA . TYR A 1 94 ? -12.903 21.473 -10.920 1.000 14.559 423 TYR EEE CA 1
ATOM 728 C C . TYR A 1 94 ? -11.830 20.730 -11.705 1.000 15.239 423 TYR EEE C 1
ATOM 729 O O . TYR A 1 94 ? -11.677 20.990 -12.911 1.000 16.529 423 TYR EEE O 1
ATOM 738 N N . LYS A 1 95 ? -11.123 19.825 -11.030 1.000 16.275 424 LYS EEE N 1
ATOM 739 C CA . LYS A 1 95 ? -9.936 19.145 -11.596 1.000 16.588 424 LYS EEE CA 1
ATOM 740 C C . LYS A 1 95 ? -10.143 17.629 -11.641 1.000 16.271 424 LYS EEE C 1
ATOM 741 O O . LYS A 1 95 ? -10.377 17.020 -10.597 1.000 18.670 424 LYS EEE O 1
ATOM 747 N N . LEU A 1 96 ? -10.017 17.044 -12.827 1.000 18.818 425 LEU EEE N 1
ATOM 748 C CA . LEU A 1 96 ? -10.011 15.571 -12.982 1.000 19.791 425 LEU EEE CA 1
ATOM 749 C C . LEU A 1 96 ? -8.590 15.054 -12.877 1.000 21.443 425 LEU EEE C 1
ATOM 750 O O . LEU A 1 96 ? -7.668 15.684 -13.388 1.000 24.340 425 LEU EEE O 1
ATOM 755 N N . PRO A 1 97 ? -8.414 13.854 -12.292 1.000 21.471 426 PRO EEE N 1
ATOM 756 C CA . PRO A 1 97 ? -7.097 13.234 -12.205 1.000 23.717 426 PRO EEE CA 1
ATOM 757 C C . PRO A 1 97 ? -6.673 12.631 -13.544 1.000 24.289 426 PRO EEE C 1
ATOM 758 O O . PRO A 1 97 ? -7.510 12.288 -14.351 1.000 24.177 426 PRO EEE O 1
ATOM 762 N N . ASP A 1 98 ? -5.364 12.435 -13.705 1.000 25.448 427 ASP EEE N 1
ATOM 763 C CA . ASP A 1 98 ? -4.794 11.805 -14.919 1.000 27.266 427 ASP EEE CA 1
ATOM 764 C C . ASP A 1 98 ? -5.384 10.404 -15.089 1.000 24.760 427 ASP EEE C 1
ATOM 765 O O . ASP A 1 98 ? -5.594 10.020 -16.242 1.000 31.744 427 ASP EEE O 1
ATOM 770 N N . ASP A 1 99 ? -5.635 9.681 -13.990 1.000 26.551 428 ASP EEE N 1
ATOM 771 C CA . ASP A 1 99 ? -6.067 8.253 -14.018 1.000 29.989 428 ASP EEE CA 1
ATOM 772 C C . ASP A 1 99 ? -7.594 8.164 -13.887 1.000 27.948 428 ASP EEE C 1
ATOM 773 O O . ASP A 1 99 ? -8.126 7.107 -13.458 1.000 28.518 428 ASP EEE O 1
ATOM 778 N N . PHE A 1 100 ? -8.293 9.228 -14.257 1.000 26.272 429 PHE EEE N 1
ATOM 779 C CA . PHE A 1 100 ? -9.772 9.294 -14.190 1.000 24.269 429 PHE EEE CA 1
ATOM 780 C C . PHE A 1 100 ? -10.400 8.083 -14.888 1.000 22.679 429 PHE EEE C 1
ATOM 781 O O . PHE A 1 100 ? -10.038 7.804 -16.046 1.000 24.964 429 PHE EEE O 1
ATOM 789 N N . THR A 1 101 ? -11.330 7.410 -14.206 1.000 23.247 430 THR EEE N 1
ATOM 790 C CA . THR A 1 101 ? -12.243 6.402 -14.800 1.000 22.648 430 THR EEE CA 1
ATOM 791 C C . THR A 1 101 ? -13.662 6.960 -14.687 1.000 20.744 430 THR EEE C 1
ATOM 792 O O . THR A 1 101 ? -14.163 7.101 -13.559 1.000 21.646 430 THR EEE O 1
ATOM 796 N N . GLY A 1 102 ? -14.277 7.303 -15.810 1.000 22.028 431 GLY EEE N 1
ATOM 797 C CA . GLY A 1 102 ? -15.579 7.975 -15.760 1.000 21.833 431 GLY EEE CA 1
ATOM 798 C C . GLY A 1 102 ? -15.951 8.613 -17.074 1.000 22.566 431 GLY EEE C 1
ATOM 799 O O . GLY A 1 102 ? -15.235 8.455 -18.083 1.000 24.550 431 GLY EEE O 1
ATOM 800 N N . CYS A 1 103 ? -17.089 9.292 -17.064 1.000 22.034 432 CYS EEE N 1
ATOM 801 C CA . CYS A 1 103 ? -17.643 9.942 -18.264 1.000 22.394 432 CYS EEE CA 1
ATOM 802 C C . CYS A 1 103 ? -17.961 11.392 -17.933 1.000 20.204 432 CYS EEE C 1
ATOM 803 O O . CYS A 1 103 ? -18.446 11.680 -16.820 1.000 23.742 432 CYS EEE O 1
ATOM 806 N N . VAL A 1 104 ? -17.706 12.253 -18.903 1.000 19.722 433 VAL EEE N 1
ATOM 807 C CA . VAL A 1 104 ? -18.026 13.700 -18.846 1.000 19.415 433 VAL EEE CA 1
ATOM 808 C C . VAL A 1 104 ? -19.155 13.931 -19.844 1.000 19.531 433 VAL EEE C 1
ATOM 809 O O . VAL A 1 104 ? -19.005 13.604 -21.040 1.000 20.407 433 VAL EEE O 1
ATOM 813 N N . ILE A 1 105 ? -20.254 14.457 -19.337 1.000 18.137 434 ILE EEE N 1
ATOM 814 C CA . ILE A 1 105 ? -21.513 14.642 -20.106 1.000 18.311 434 ILE EEE CA 1
ATOM 815 C C . ILE A 1 105 ? -21.863 16.125 -20.053 1.000 18.664 434 ILE EEE C 1
ATOM 816 O O . ILE A 1 105 ? -21.826 16.703 -18.963 1.000 19.947 434 ILE EEE O 1
ATOM 821 N N . ALA A 1 106 ? -22.170 16.740 -21.186 1.000 18.215 435 ALA EEE N 1
ATOM 822 C CA . ALA A 1 106 ? -22.531 18.170 -21.178 1.000 18.616 435 ALA EEE CA 1
ATOM 823 C C . ALA A 1 106 ? -23.596 18.434 -22.231 1.000 19.483 435 ALA EEE C 1
ATOM 824 O O . ALA A 1 106 ? -23.652 17.722 -23.252 1.000 21.315 435 ALA EEE O 1
ATOM 826 N N . TRP A 1 107 ? -24.362 19.484 -21.977 1.000 19.297 436 TRP EEE N 1
ATOM 827 C CA . TRP A 1 107 ? -25.387 19.978 -22.925 1.000 19.754 436 TRP EEE CA 1
ATOM 828 C C . TRP A 1 107 ? -25.552 21.485 -22.771 1.000 18.719 436 TRP EEE C 1
ATOM 829 O O . TRP A 1 107 ? -25.382 22.034 -21.662 1.000 18.333 436 TRP EEE O 1
ATOM 840 N N . ASN A 1 108 ? -25.921 22.111 -23.871 1.000 20.047 437 ASN EEE N 1
ATOM 841 C CA . ASN A 1 108 ? -26.174 23.563 -23.931 1.000 18.868 437 ASN EEE CA 1
ATOM 842 C C . ASN A 1 108 ? -27.384 23.865 -23.045 1.000 17.676 437 ASN EEE C 1
ATOM 843 O O . ASN A 1 108 ? -28.441 23.222 -23.218 1.000 20.331 437 ASN EEE O 1
ATOM 848 N N . SER A 1 109 ? -27.258 24.821 -22.135 1.000 16.964 438 SER EEE N 1
ATOM 849 C CA . SER A 1 109 ? -28.380 25.196 -21.238 1.000 16.817 438 SER EEE CA 1
ATOM 850 C C . SER A 1 109 ? -28.727 26.682 -21.392 1.000 16.257 438 SER EEE C 1
ATOM 851 O O . SER A 1 109 ? -29.329 27.230 -20.471 1.000 17.342 438 SER EEE O 1
ATOM 854 N N . ASN A 1 110 ? -28.444 27.296 -22.545 1.000 16.102 439 ASN EEE N 1
ATOM 855 C CA . ASN A 1 110 ? -28.739 28.734 -22.775 1.000 16.192 439 ASN EEE CA 1
ATOM 856 C C . ASN A 1 110 ? -30.229 29.005 -22.497 1.000 17.692 439 ASN EEE C 1
ATOM 857 O O . ASN A 1 110 ? -30.543 30.069 -21.970 1.000 18.282 439 ASN EEE O 1
ATOM 862 N N . ASN A 1 111 ? -31.106 28.088 -22.883 1.000 19.195 440 ASN EEE N 1
ATOM 863 C CA . ASN A 1 111 ? -32.566 28.304 -22.741 1.000 20.199 440 ASN EEE CA 1
ATOM 864 C C . ASN A 1 111 ? -32.998 28.391 -21.272 1.000 19.054 440 ASN EEE C 1
ATOM 865 O O . ASN A 1 111 ? -34.048 28.983 -21.018 1.000 22.612 440 ASN EEE O 1
ATOM 870 N N . LEU A 1 112 ? -32.256 27.807 -20.338 1.000 19.174 441 LEU EEE N 1
ATOM 871 C CA . LEU A 1 112 ? -32.586 27.789 -18.886 1.000 19.224 441 LEU EEE CA 1
ATOM 872 C C . LEU A 1 112 ? -31.708 28.746 -18.080 1.000 19.047 441 LEU EEE C 1
ATOM 873 O O . LEU A 1 112 ? -32.184 29.251 -17.051 1.000 21.728 441 LEU EEE O 1
ATOM 878 N N . ASP A 1 113 ? -30.441 28.904 -18.474 1.000 16.499 442 ASP EEE N 1
ATOM 879 C CA . ASP A 1 113 ? -29.419 29.532 -17.608 1.000 18.482 442 ASP EEE CA 1
ATOM 880 C C . ASP A 1 113 ? -28.981 30.910 -18.104 1.000 18.017 442 ASP EEE C 1
ATOM 881 O O . ASP A 1 113 ? -28.072 31.503 -17.507 1.000 18.112 442 ASP EEE O 1
ATOM 886 N N . SER A 1 114 ? -29.585 31.410 -19.161 1.000 17.933 443 SER EEE N 1
ATOM 887 C CA A SER A 1 114 ? -29.422 32.813 -19.587 0.500 19.127 443 SER EEE CA 1
ATOM 888 C CA B SER A 1 114 ? -29.426 32.819 -19.579 0.500 19.111 443 SER EEE CA 1
ATOM 889 C C . SER A 1 114 ? -30.821 33.411 -19.730 1.000 20.670 443 SER EEE C 1
ATOM 890 O O . SER A 1 114 ? -31.802 32.631 -19.809 1.000 25.773 443 SER EEE O 1
ATOM 895 N N . LYS A 1 115 ? -30.895 34.722 -19.740 1.000 20.665 444 LYS EEE N 1
ATOM 896 C CA . LYS A 1 115 ? -32.176 35.413 -19.956 1.000 21.091 444 LYS EEE CA 1
ATOM 897 C C . LYS A 1 115 ? -31.863 36.851 -20.303 1.000 19.693 444 LYS EEE C 1
ATOM 898 O O . LYS A 1 115 ? -30.732 37.311 -20.038 1.000 21.717 444 LYS EEE O 1
ATOM 904 N N . VAL A 1 116 ? -32.846 37.537 -20.850 1.000 22.055 445 VAL EEE N 1
ATOM 905 C CA . VAL A 1 116 ? -32.702 38.975 -21.163 1.000 22.233 445 VAL EEE CA 1
ATOM 906 C C . VAL A 1 116 ? -32.430 39.702 -19.844 1.000 21.612 445 VAL EEE C 1
ATOM 907 O O . VAL A 1 116 ? -33.065 39.383 -18.831 1.000 25.032 445 VAL EEE O 1
ATOM 911 N N . GLY A 1 117 ? -31.421 40.572 -19.843 1.000 22.640 446 GLY EEE N 1
ATOM 912 C CA . GLY A 1 117 ? -30.895 41.233 -18.628 1.000 24.005 446 GLY EEE CA 1
ATOM 913 C C . GLY A 1 117 ? -29.684 40.515 -18.049 1.000 23.533 446 GLY EEE C 1
ATOM 914 O O . GLY A 1 117 ? -29.052 41.056 -17.115 1.000 28.564 446 GLY EEE O 1
ATOM 915 N N . GLY A 1 118 ? -29.399 39.317 -18.540 1.000 19.495 447 GLY EEE N 1
ATOM 916 C CA . GLY A 1 118 ? -28.272 38.525 -18.043 1.000 18.620 447 GLY EEE CA 1
ATOM 917 C C . GLY A 1 118 ? -28.643 37.643 -16.858 1.000 19.158 447 GLY EEE C 1
ATOM 918 O O . GLY A 1 118 ? -29.554 37.990 -16.066 1.000 23.253 447 GLY EEE O 1
ATOM 919 N N . ASN A 1 119 ? -27.955 36.513 -16.734 1.000 16.808 448 ASN EEE N 1
ATOM 920 C CA . ASN A 1 119 ? -28.018 35.680 -15.513 1.000 15.432 448 ASN EEE CA 1
ATOM 921 C C . ASN A 1 119 ? -26.669 35.796 -14.809 1.000 15.676 448 ASN EEE C 1
ATOM 922 O O . ASN A 1 119 ? -25.677 35.296 -15.352 1.000 16.909 448 ASN EEE O 1
ATOM 927 N N . TYR A 1 120 ? -26.660 36.460 -13.668 1.000 15.674 449 TYR EEE N 1
ATOM 928 C CA . TYR A 1 120 ? -25.437 36.692 -12.873 1.000 15.428 449 TYR EEE CA 1
ATOM 929 C C . TYR A 1 120 ? -25.270 35.659 -11.752 1.000 15.272 449 TYR EEE C 1
ATOM 930 O O . TYR A 1 120 ? -24.256 35.715 -11.031 1.000 16.935 449 TYR EEE O 1
ATOM 939 N N . ASN A 1 121 ? -26.167 34.692 -11.615 1.000 15.824 450 ASN EEE N 1
ATOM 940 C CA . ASN A 1 121 ? -26.170 33.792 -10.443 1.000 17.094 450 ASN EEE CA 1
ATOM 941 C C . ASN A 1 121 ? -24.958 32.859 -10.452 1.000 15.446 450 ASN EEE C 1
ATOM 942 O O . ASN A 1 121 ? -24.530 32.488 -9.347 1.000 18.042 450 ASN EEE O 1
ATOM 947 N N . TYR A 1 122 ? -24.488 32.424 -11.629 1.000 14.644 451 TYR EEE N 1
ATOM 948 C CA . TYR A 1 122 ? -23.383 31.432 -11.705 1.000 14.826 451 TYR EEE CA 1
ATOM 949 C C . TYR A 1 122 ? -22.020 32.125 -11.597 1.000 14.453 451 TYR EEE C 1
ATOM 950 O O . TYR A 1 122 ? -21.755 33.092 -12.314 1.000 14.623 451 TYR EEE O 1
ATOM 959 N N . LEU A 1 123 ? -21.199 31.611 -10.686 1.000 14.465 452 LEU EEE N 1
ATOM 960 C CA . LEU A 1 123 ? -19.843 32.155 -10.416 1.000 13.253 452 LEU EEE CA 1
ATOM 961 C C . LEU A 1 123 ? -18.776 31.133 -10.779 1.000 13.456 452 LEU EEE C 1
ATOM 962 O O . LEU A 1 123 ? -19.030 29.912 -10.848 1.000 13.843 452 LEU EEE O 1
ATOM 967 N N . TYR A 1 124 ? -17.554 31.644 -10.884 1.000 14.374 453 TYR EEE N 1
ATOM 968 C CA . TYR A 1 124 ? -16.340 30.819 -11.050 1.000 14.025 453 TYR EEE CA 1
ATOM 969 C C . TYR A 1 124 ? -15.229 31.493 -10.242 1.000 13.162 453 TYR EEE C 1
ATOM 970 O O . TYR A 1 124 ? -15.276 32.697 -10.012 1.000 13.962 453 TYR EEE O 1
ATOM 979 N N . ARG A 1 125 ? -14.248 30.692 -9.837 1.000 14.137 454 ARG EEE N 1
ATOM 980 C CA . ARG A 1 125 ? -13.025 31.200 -9.186 1.000 13.653 454 ARG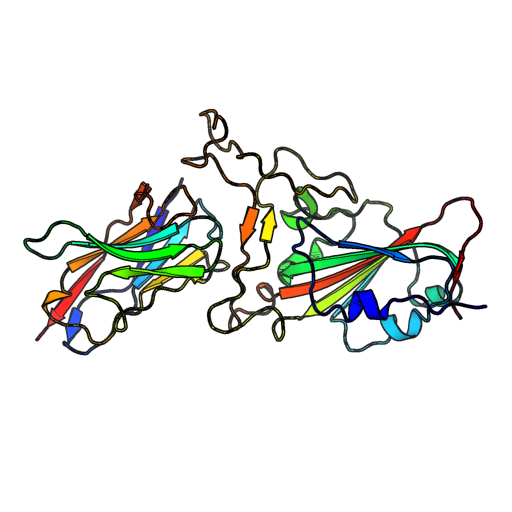 EEE CA 1
ATOM 981 C C . ARG A 1 125 ? -12.007 31.601 -10.258 1.000 13.010 454 ARG EEE C 1
ATOM 982 O O . ARG A 1 125 ? -11.697 30.783 -11.108 1.000 14.412 454 ARG EEE O 1
ATOM 990 N N . LEU A 1 126 ? -11.563 32.855 -10.204 1.000 13.574 455 LEU EEE N 1
ATOM 991 C CA . LEU A 1 126 ? -10.635 33.414 -11.215 1.000 13.762 455 LEU EEE CA 1
ATOM 992 C C . LEU A 1 126 ? -9.204 33.422 -10.686 1.000 14.751 455 LEU EEE C 1
ATOM 993 O O . LEU A 1 126 ? -8.309 33.425 -11.525 1.000 15.805 455 LEU EEE O 1
ATOM 998 N N . PHE A 1 127 ? -9.006 33.448 -9.373 1.000 14.721 456 PHE EEE N 1
ATOM 999 C CA . PHE A 1 127 ? -7.674 33.622 -8.751 1.000 14.921 456 PHE EEE CA 1
ATOM 1000 C C . PHE A 1 127 ? -7.476 32.559 -7.680 1.000 15.905 456 PHE EEE C 1
ATOM 1001 O O . PHE A 1 127 ? -8.375 32.303 -6.881 1.000 15.997 456 PHE EEE O 1
ATOM 1009 N N . ARG A 1 128 ? -6.257 32.034 -7.586 1.000 16.942 457 ARG EEE N 1
ATOM 1010 C CA . ARG A 1 128 ? -5.891 31.070 -6.524 1.000 16.612 457 ARG EEE CA 1
ATOM 1011 C C . ARG A 1 128 ? -4.367 30.974 -6.476 1.000 17.355 457 ARG EEE C 1
ATOM 1012 O O . ARG A 1 128 ? -3.732 31.085 -7.525 1.000 19.143 457 ARG EEE O 1
ATOM 1020 N N . LYS A 1 129 ? -3.830 30.756 -5.287 1.000 17.781 458 LYS EEE N 1
ATOM 1021 C CA . LYS A 1 129 ? -2.370 30.724 -5.081 1.000 18.674 458 LYS EEE CA 1
ATOM 1022 C C . LYS A 1 129 ? -1.768 29.445 -5.665 1.000 19.830 458 LYS EEE C 1
ATOM 1023 O O . LYS A 1 129 ? -0.534 29.415 -5.897 1.000 24.470 458 LYS EEE O 1
ATOM 1029 N N . SER A 1 130 ? -2.557 28.388 -5.786 1.000 20.080 459 SER EEE N 1
ATOM 1030 C CA . SER A 1 130 ? -2.101 27.088 -6.313 1.000 20.761 459 SER EEE CA 1
ATOM 1031 C C . SER A 1 130 ? -3.264 26.387 -6.996 1.000 19.093 459 SER EEE C 1
ATOM 1032 O O . SER A 1 130 ? -4.440 26.757 -6.745 1.000 18.797 459 SER EEE O 1
ATOM 1035 N N . ASN A 1 131 ? -2.949 25.379 -7.790 1.000 18.862 460 ASN EEE N 1
ATOM 1036 C CA . ASN A 1 131 ? -3.976 24.590 -8.501 1.000 19.011 460 ASN EEE CA 1
ATOM 1037 C C . ASN A 1 131 ? -4.691 23.636 -7.532 1.000 19.106 460 ASN EEE C 1
ATOM 1038 O O . ASN A 1 131 ? -4.099 23.137 -6.537 1.000 20.592 460 ASN EEE O 1
ATOM 1043 N N . LEU A 1 132 ? -5.967 23.381 -7.817 1.000 17.912 461 LEU EEE N 1
ATOM 1044 C CA . LEU A 1 132 ? -6.729 22.338 -7.098 1.000 17.994 461 LEU EEE CA 1
ATOM 1045 C C . LEU A 1 132 ? -6.088 20.965 -7.280 1.000 17.903 461 LEU EEE C 1
ATOM 1046 O O . LEU A 1 132 ? -5.636 20.657 -8.389 1.000 20.500 461 LEU EEE O 1
ATOM 1051 N N . LYS A 1 133 ? -6.183 20.153 -6.235 1.000 19.249 462 LYS EEE N 1
ATOM 1052 C CA . LYS A 1 133 ? -5.977 18.699 -6.324 1.000 20.661 462 LYS EEE CA 1
ATOM 1053 C C . LYS A 1 133 ? -7.176 18.093 -7.036 1.000 20.385 462 LYS EEE C 1
ATOM 1054 O O . LYS A 1 133 ? -8.263 18.678 -7.025 1.000 19.572 462 LYS EEE O 1
ATOM 1060 N N . PRO A 1 134 ? -7.035 16.925 -7.691 1.000 20.298 463 PRO EEE N 1
ATOM 1061 C CA . PRO A 1 134 ? -8.191 16.303 -8.329 1.000 20.452 463 PRO EEE CA 1
ATOM 1062 C C . PRO A 1 134 ? -9.319 16.094 -7.312 1.000 20.899 463 PRO EEE C 1
ATOM 1063 O O . PRO A 1 134 ? -9.075 15.643 -6.194 1.000 22.483 463 PRO EEE O 1
ATOM 1067 N N . PHE A 1 135 ? -10.531 16.477 -7.731 1.000 19.388 464 PHE EEE N 1
ATOM 1068 C CA . PHE A 1 135 ? -11.797 16.359 -6.962 1.000 19.232 464 PHE EEE CA 1
ATOM 1069 C C . PHE A 1 135 ? -11.766 17.208 -5.679 1.000 18.252 464 PHE EEE C 1
ATOM 1070 O O . PHE A 1 135 ? -12.597 17.012 -4.774 1.000 20.942 464 PHE EEE O 1
ATOM 1078 N N . GLU A 1 136 ? -10.862 18.181 -5.598 1.000 19.119 465 GLU EEE N 1
ATOM 1079 C CA . GLU A 1 136 ? -10.883 19.200 -4.521 1.000 19.724 465 GLU EEE CA 1
ATOM 1080 C C . GLU A 1 136 ? -11.989 20.221 -4.813 1.000 17.586 465 GLU EEE C 1
ATOM 1081 O O . GLU A 1 136 ? -12.205 20.578 -5.973 1.000 17.978 465 GLU EEE O 1
ATOM 1087 N N . ARG A 1 137 ? -12.664 20.676 -3.763 1.000 18.397 466 ARG EEE N 1
ATOM 1088 C CA . ARG A 1 137 ? -13.645 21.785 -3.840 1.000 18.314 466 ARG EEE CA 1
ATOM 1089 C C . ARG A 1 137 ? -13.142 22.893 -2.924 1.000 17.836 466 ARG EEE C 1
ATOM 1090 O O . ARG A 1 137 ? -12.763 22.609 -1.770 1.000 23.011 466 ARG EEE O 1
ATOM 1098 N N . ASP A 1 138 ? -13.054 24.099 -3.451 1.000 16.213 467 ASP EEE N 1
ATOM 1099 C CA . ASP A 1 138 ? -12.665 25.297 -2.671 1.000 16.960 467 ASP EEE CA 1
ATOM 1100 C C . ASP A 1 138 ? -13.840 26.267 -2.704 1.000 16.586 467 ASP EEE C 1
ATOM 1101 O O . ASP A 1 138 ? -14.158 26.759 -3.784 1.000 15.955 467 ASP EEE O 1
ATOM 1106 N N . ILE A 1 139 ? -14.476 26.496 -1.558 1.000 16.338 468 ILE EEE N 1
ATOM 1107 C CA . ILE A 1 139 ? -15.565 27.502 -1.442 1.000 14.934 468 ILE EEE CA 1
ATOM 1108 C C . ILE A 1 139 ? -15.107 28.696 -0.602 1.000 16.633 468 ILE EEE C 1
ATOM 1109 O O . ILE A 1 139 ? -15.959 29.498 -0.199 1.000 16.548 468 ILE EEE O 1
ATOM 1114 N N . SER A 1 140 ? -13.803 28.833 -0.348 1.000 17.395 469 SER EEE N 1
ATOM 1115 C CA . SER A 1 140 ? -13.260 29.972 0.429 1.000 17.250 469 SER EEE CA 1
ATOM 1116 C C . SER A 1 140 ? -13.324 31.273 -0.384 1.000 15.496 469 SER EEE C 1
ATOM 1117 O O . SER A 1 140 ? -13.425 31.240 -1.630 1.000 16.730 469 SER EEE O 1
ATOM 1120 N N . THR A 1 141 ? -13.208 32.401 0.311 1.000 15.429 470 THR EEE N 1
ATOM 1121 C CA . THR A 1 141 ? -13.314 33.747 -0.297 1.000 17.397 470 THR EEE CA 1
ATOM 1122 C C . THR A 1 141 ? -12.270 34.674 0.324 1.000 17.396 470 THR EEE C 1
ATOM 1123 O O . THR A 1 141 ? -12.576 35.830 0.556 1.000 19.917 470 THR EEE O 1
ATOM 1127 N N . GLU A 1 142 ? -11.055 34.177 0.534 1.000 18.098 471 GLU EEE N 1
ATOM 1128 C CA . GLU A 1 142 ? -9.907 35.007 0.961 1.000 19.077 471 GLU EEE CA 1
ATOM 1129 C C . GLU A 1 142 ? -9.600 36.020 -0.143 1.000 15.892 471 GLU EEE C 1
ATOM 1130 O O . GLU A 1 142 ? -9.599 35.651 -1.326 1.000 16.936 471 GLU EEE O 1
ATOM 1136 N N . ILE A 1 143 ? -9.334 37.260 0.228 1.000 16.638 472 ILE EEE N 1
ATOM 1137 C CA . ILE A 1 143 ? -8.879 38.287 -0.747 1.000 16.377 472 ILE EEE CA 1
ATOM 1138 C C . ILE A 1 143 ? -7.516 37.855 -1.292 1.000 15.804 472 ILE EEE C 1
ATOM 1139 O O . ILE A 1 143 ? -6.618 37.497 -0.511 1.000 20.375 472 ILE EEE O 1
ATOM 1144 N N . TYR A 1 144 ? -7.405 37.852 -2.609 1.000 15.556 473 TYR EEE N 1
ATOM 1145 C CA . TYR A 1 144 ? -6.232 37.356 -3.354 1.000 15.624 473 TYR EEE CA 1
ATOM 1146 C C . TYR A 1 144 ? -5.285 38.510 -3.613 1.000 16.272 473 TYR EEE C 1
ATOM 1147 O O . TYR A 1 144 ? -5.656 39.506 -4.228 1.000 17.053 473 TYR 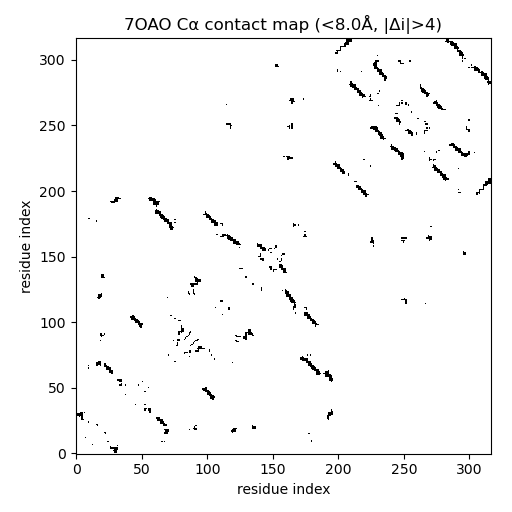EEE O 1
ATOM 1156 N N . GLN A 1 145 ? -4.036 38.330 -3.191 1.000 17.219 474 GLN EEE N 1
ATOM 1157 C CA . GLN A 1 145 ? -3.007 39.369 -3.391 1.000 19.002 474 GLN EEE CA 1
ATOM 1158 C C . GLN A 1 145 ? -2.349 39.213 -4.761 1.000 19.669 474 GLN EEE C 1
ATOM 1159 O O . GLN A 1 145 ? -1.620 38.220 -4.983 1.000 20.535 474 GLN EEE O 1
ATOM 1165 N N . ALA A 1 146 ? -2.616 40.141 -5.674 1.000 19.690 475 ALA EEE N 1
ATOM 1166 C CA . ALA A 1 146 ? -2.057 40.084 -7.040 1.000 19.036 475 ALA EEE CA 1
ATOM 1167 C C . ALA A 1 146 ? -0.819 40.978 -7.120 1.000 20.173 475 ALA EEE C 1
ATOM 1168 O O . ALA A 1 146 ? 0.006 40.758 -7.994 1.000 19.252 475 ALA EEE O 1
ATOM 1170 N N . GLY A 1 147 ? -0.732 41.975 -6.250 1.000 22.324 476 GLY EEE N 1
ATOM 1171 C CA . GLY A 1 147 ? 0.327 42.976 -6.303 1.000 25.123 476 GLY EEE CA 1
ATOM 1172 C C . GLY A 1 147 ? 1.296 42.839 -5.149 1.000 25.157 476 GLY EEE C 1
ATOM 1173 O O . GLY A 1 147 ? 1.360 41.792 -4.475 1.000 29.393 476 GLY EEE O 1
ATOM 1174 N N . SER A 1 148 ? 2.011 43.911 -4.883 1.000 26.094 477 SER EEE N 1
ATOM 1175 C CA . SER A 1 148 ? 3.086 43.918 -3.878 1.000 27.003 477 SER EEE CA 1
ATOM 1176 C C . SER A 1 148 ? 2.548 44.239 -2.495 1.000 28.028 477 SER EEE C 1
ATOM 1177 O O . SER A 1 148 ? 3.243 43.934 -1.529 1.000 39.783 477 SER EEE O 1
ATOM 1180 N N . THR A 1 149 ? 1.386 44.884 -2.408 1.000 29.988 478 THR EEE N 1
ATOM 1181 C CA . THR A 1 149 ? 0.841 45.365 -1.120 1.000 33.334 478 THR EEE CA 1
ATOM 1182 C C . THR A 1 149 ? 0.002 44.253 -0.504 1.000 29.123 478 THR EEE C 1
ATOM 1183 O O . THR A 1 149 ? -0.889 43.704 -1.158 1.000 26.250 478 THR EEE O 1
ATOM 1187 N N . PRO A 1 150 ? 0.274 43.881 0.767 1.000 31.989 479 PRO EEE N 1
ATOM 1188 C CA . PRO A 1 150 ? -0.606 42.973 1.493 1.000 30.687 479 PRO EEE CA 1
ATOM 1189 C C . PRO A 1 150 ? -2.03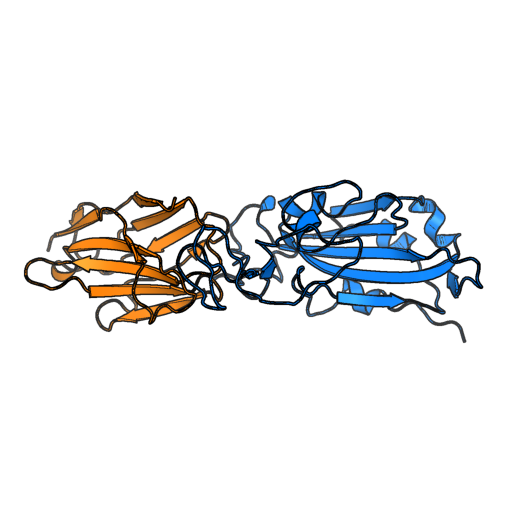8 43.519 1.520 1.000 27.514 479 PRO EEE C 1
ATOM 1190 O O . PRO A 1 150 ? -2.248 44.718 1.644 1.000 30.336 479 PRO EEE O 1
ATOM 1194 N N . CYS A 1 151 ? -3.002 42.627 1.369 1.000 25.477 480 CYS EEE N 1
ATOM 1195 C CA . CYS A 1 151 ? -4.436 43.004 1.298 1.000 24.088 480 CYS EEE CA 1
ATOM 1196 C C . CYS A 1 151 ? -5.030 43.139 2.692 1.000 23.181 480 CYS EEE C 1
ATOM 1197 O O . CYS A 1 151 ? -5.924 43.980 2.862 1.000 23.399 480 CYS EEE O 1
ATOM 1200 N N . ASN A 1 152 ? -4.541 42.369 3.661 1.000 25.969 481 ASN EEE N 1
ATOM 1201 C CA . ASN A 1 152 ? -5.072 42.426 5.051 1.000 27.817 481 ASN EEE CA 1
ATOM 1202 C C . ASN A 1 152 ? -6.594 42.222 5.000 1.000 25.763 481 ASN EEE C 1
ATOM 1203 O O . ASN A 1 152 ? -7.307 42.832 5.821 1.000 26.538 481 ASN EEE O 1
ATOM 1208 N N . GLY A 1 153 ? -7.072 41.405 4.055 1.000 23.146 482 GLY EEE N 1
ATOM 1209 C CA . GLY A 1 153 ? -8.492 41.010 3.973 1.000 23.351 482 GLY EEE CA 1
ATOM 1210 C C . GLY A 1 153 ? -9.372 42.052 3.307 1.000 21.025 482 GLY EEE C 1
ATOM 1211 O O . GLY A 1 153 ? -10.621 41.890 3.348 1.000 23.760 482 GLY EEE O 1
ATOM 1212 N N . VAL A 1 154 ? -8.778 43.081 2.709 1.000 19.032 483 VAL EEE N 1
ATOM 1213 C CA . VAL A 1 154 ? -9.512 44.237 2.122 1.000 18.173 483 VAL EEE CA 1
ATOM 1214 C C . VAL A 1 154 ? -9.474 44.159 0.597 1.000 16.544 483 VAL EEE C 1
ATOM 1215 O O . VAL A 1 154 ? -8.398 44.202 0.001 1.000 17.610 483 VAL EEE O 1
ATOM 1219 N N . GLU A 1 155 ? -10.644 44.052 -0.010 1.000 15.643 484 GLU EEE N 1
ATOM 1220 C CA . GLU A 1 155 ? -10.816 44.116 -1.470 1.000 15.839 484 GLU EEE CA 1
ATOM 1221 C C . GLU A 1 155 ? -10.458 45.532 -1.925 1.000 15.393 484 GLU EEE C 1
ATOM 1222 O O . GLU A 1 155 ? -11.024 46.527 -1.406 1.000 17.274 484 GLU EEE O 1
ATOM 1228 N N . GLY A 1 156 ? -9.551 45.634 -2.887 1.000 16.056 485 GLY EEE N 1
ATOM 1229 C CA . GLY A 1 156 ? -9.139 46.947 -3.399 1.000 15.741 485 GLY EEE CA 1
ATOM 1230 C C . GLY A 1 156 ? -8.113 46.791 -4.498 1.000 15.598 485 GLY EEE C 1
ATOM 1231 O O . GLY A 1 156 ? -8.070 45.752 -5.152 1.000 16.280 485 GLY EEE O 1
ATOM 1232 N N . PHE A 1 157 ? -7.299 47.811 -4.697 1.000 17.153 486 PHE EEE N 1
ATOM 1233 C CA . PHE A 1 157 ? -6.293 47.816 -5.782 1.000 17.502 486 PHE EEE CA 1
ATOM 1234 C C . PHE A 1 157 ? -5.377 46.591 -5.651 1.000 17.005 486 PHE EEE C 1
ATOM 1235 O O . PHE A 1 157 ? -4.751 46.409 -4.588 1.000 18.423 486 PHE EEE O 1
ATOM 1243 N N . ASN A 1 158 ? -5.336 45.765 -6.702 1.000 17.662 487 ASN EEE N 1
ATOM 1244 C CA . ASN A 1 158 ? -4.532 44.517 -6.795 1.000 18.026 487 ASN EEE CA 1
ATOM 1245 C C . ASN A 1 158 ? -4.829 43.558 -5.637 1.000 17.552 487 ASN EEE C 1
ATOM 1246 O O . ASN A 1 158 ? -4.029 42.678 -5.355 1.000 18.272 487 ASN EEE O 1
ATOM 1251 N N . CYS A 1 159 ? -6.017 43.645 -5.051 1.000 16.185 488 CYS EEE N 1
ATOM 1252 C CA . CYS A 1 159 ? -6.455 42.800 -3.916 1.000 17.041 488 CYS EEE CA 1
ATOM 1253 C C . CYS A 1 159 ? -7.864 42.306 -4.229 1.000 15.796 488 CYS EEE C 1
ATOM 1254 O O . CYS A 1 159 ? -8.826 43.073 -4.052 1.000 16.241 488 CYS EEE O 1
ATOM 1257 N N . TYR A 1 160 ? -7.949 41.118 -4.793 1.000 14.737 489 TYR EEE N 1
ATOM 1258 C CA . TYR A 1 160 ? -9.150 40.674 -5.532 1.000 15.492 489 TYR EEE CA 1
ATOM 1259 C C . TYR A 1 160 ? -10.001 39.709 -4.725 1.000 15.701 489 TYR EEE C 1
ATOM 1260 O O . TYR A 1 160 ? -9.536 38.719 -4.173 1.000 15.951 489 TYR EEE O 1
ATOM 1269 N N . PHE A 1 161 ? -11.305 39.971 -4.727 1.000 15.579 490 PHE EEE N 1
ATOM 1270 C CA . PHE A 1 161 ? -12.239 38.902 -4.356 1.000 15.184 490 PHE EEE CA 1
ATOM 1271 C C . PHE A 1 161 ? -12.072 37.800 -5.395 1.000 13.385 490 PHE EEE C 1
ATOM 1272 O O . PHE A 1 161 ? -12.059 38.073 -6.598 1.000 15.733 490 PHE EEE O 1
ATOM 1280 N N . PRO A 1 162 ? -11.958 36.527 -4.981 1.000 14.454 491 PRO EEE N 1
ATOM 1281 C CA . PRO A 1 162 ? -11.512 35.509 -5.928 1.000 14.741 491 PRO EEE CA 1
ATOM 1282 C C . PRO A 1 162 ? -12.588 34.942 -6.855 1.000 14.485 491 PRO EEE C 1
ATOM 1283 O O . PRO A 1 162 ? -12.232 34.256 -7.808 1.000 14.866 491 PRO EEE O 1
ATOM 1287 N N . LEU A 1 163 ? -13.870 35.234 -6.567 1.000 14.136 492 LEU EEE N 1
ATOM 1288 C CA . LEU A 1 163 ? -14.990 34.712 -7.377 1.000 14.533 492 LEU EEE CA 1
ATOM 1289 C C . LEU A 1 163 ? -15.558 35.834 -8.247 1.000 13.552 492 LEU EEE C 1
ATOM 1290 O O . LEU A 1 163 ? -15.637 36.995 -7.792 1.000 15.321 492 LEU EEE O 1
ATOM 1295 N N . GLN A 1 164 ? -15.983 35.460 -9.449 1.000 13.895 493 GLN EEE N 1
ATOM 1296 C CA . GLN A 1 164 ? -16.621 36.406 -10.385 1.000 14.208 493 GLN EEE CA 1
ATOM 1297 C C . GLN A 1 164 ? -17.862 35.759 -11.007 1.000 13.829 493 GLN EEE C 1
ATOM 1298 O O . GLN A 1 164 ? -17.942 34.537 -11.079 1.000 13.910 493 GLN EEE O 1
ATOM 1304 N N . SER A 1 165 ? -18.782 36.593 -11.479 1.000 13.914 494 SER EEE N 1
ATOM 1305 C CA . SER A 1 165 ? -20.003 36.132 -12.168 1.000 14.194 494 SER EEE CA 1
ATOM 1306 C C . SER A 1 165 ? -19.760 35.962 -13.670 1.000 13.540 494 SER EEE C 1
ATOM 1307 O O . SER A 1 165 ? -19.183 36.874 -14.318 1.000 15.289 494 SER EEE O 1
ATOM 1310 N N . TYR A 1 166 ? -20.264 34.872 -14.236 1.000 13.395 495 TYR EEE N 1
ATOM 1311 C CA . TYR A 1 166 ? -20.326 34.719 -15.699 1.000 14.661 495 TYR EEE CA 1
ATOM 1312 C C . TYR A 1 166 ? -21.186 35.808 -16.354 1.000 16.146 495 TYR EEE C 1
ATOM 1313 O O . TYR A 1 166 ? -20.904 36.162 -17.493 1.000 16.414 495 TYR EEE O 1
ATOM 1322 N N . GLY A 1 167 ? -22.270 36.271 -15.706 1.000 16.113 496 GLY EEE N 1
ATOM 1323 C CA . GLY A 1 167 ? -23.177 37.254 -16.334 1.000 16.830 496 GLY EEE CA 1
ATOM 1324 C C . GLY A 1 167 ? -23.633 36.798 -17.721 1.000 16.761 496 GLY EEE C 1
ATOM 1325 O O . GLY A 1 167 ? -23.540 37.574 -18.666 1.000 17.201 496 GLY EEE O 1
ATOM 1326 N N . PHE A 1 168 ? -24.106 35.558 -17.848 1.000 16.482 497 PHE EEE N 1
ATOM 1327 C CA . PHE A 1 168 ? -24.493 34.967 -19.152 1.000 16.255 497 PHE EEE CA 1
ATOM 1328 C C . PHE A 1 168 ? -25.516 35.859 -19.858 1.000 17.213 497 PHE EEE C 1
ATOM 1329 O O . PHE A 1 168 ? -26.507 36.226 -19.239 1.000 19.755 497 PHE EEE O 1
ATOM 1337 N N . GLN A 1 169 ? -25.242 36.202 -21.115 1.000 17.568 498 GLN EEE N 1
ATOM 1338 C CA . GLN A 1 169 ? -26.121 37.048 -21.955 1.000 19.865 498 GLN EEE CA 1
ATOM 1339 C C . GLN A 1 169 ? -26.611 36.193 -23.107 1.000 20.272 498 GLN EEE C 1
ATOM 1340 O O . GLN A 1 169 ? -25.834 35.560 -23.802 1.000 21.045 498 GLN EEE O 1
ATOM 1346 N N . PRO A 1 170 ? -27.934 36.158 -23.342 1.000 22.113 499 PRO EEE N 1
ATOM 1347 C CA . PRO A 1 170 ? -28.514 35.138 -24.215 1.000 24.961 499 PRO EEE CA 1
ATOM 1348 C C . PRO A 1 170 ? -28.084 35.217 -25.688 1.000 25.996 499 PRO EEE C 1
ATOM 1349 O O . PRO A 1 170 ? -28.116 34.167 -26.356 1.000 29.006 499 PRO EEE O 1
ATOM 1353 N N . THR A 1 171 ? -27.710 36.403 -26.182 1.000 25.931 500 THR EEE N 1
ATOM 1354 C CA . THR A 1 171 ? -27.375 36.616 -27.616 1.000 27.443 500 THR EEE CA 1
ATOM 1355 C C . THR A 1 171 ? -25.897 36.331 -27.883 1.000 25.437 500 THR EEE C 1
ATOM 1356 O O . THR A 1 171 ? -25.511 36.389 -29.053 1.000 26.809 500 THR EEE O 1
ATOM 1360 N N . ASN A 1 172 ? -25.082 36.084 -26.853 1.000 23.354 501 ASN EEE N 1
ATOM 1361 C CA . ASN A 1 172 ? -23.677 35.674 -27.089 1.000 23.275 501 ASN EEE CA 1
ATOM 1362 C C . ASN A 1 172 ? -23.650 34.335 -27.825 1.000 21.052 501 ASN EEE C 1
ATOM 1363 O O . ASN A 1 172 ? -24.564 33.521 -27.642 1.000 22.900 501 ASN EEE O 1
ATOM 1368 N N . GLY A 1 173 ? -22.587 34.101 -28.595 1.000 20.292 502 GLY EEE N 1
ATOM 1369 C CA . GLY A 1 173 ? -22.362 32.848 -29.323 1.000 20.941 502 GLY EEE CA 1
ATOM 1370 C C . GLY A 1 173 ? -22.102 31.656 -28.414 1.000 18.538 502 GLY EEE C 1
ATOM 1371 O O . GLY A 1 173 ? -21.877 31.816 -27.204 1.000 18.979 502 GLY EEE O 1
ATOM 1372 N N . VAL A 1 174 ? -22.124 30.474 -28.999 1.000 19.172 503 VAL EEE N 1
ATOM 1373 C CA . VAL A 1 174 ? -22.181 29.180 -28.265 1.000 19.507 503 VAL EEE CA 1
ATOM 1374 C C . VAL A 1 174 ? -21.014 29.045 -27.270 1.000 18.938 503 VAL EEE C 1
ATOM 1375 O O . VAL A 1 174 ? -21.237 28.514 -26.176 1.000 19.622 503 VAL EEE O 1
ATOM 1379 N N . GLY A 1 175 ? -19.810 29.508 -27.601 1.000 17.410 504 GLY EEE N 1
ATOM 1380 C CA . GLY A 1 175 ? -18.675 29.370 -26.667 1.000 17.965 504 GLY EEE CA 1
ATOM 1381 C C . GLY A 1 175 ? -18.900 30.109 -25.359 1.000 17.229 504 GLY EEE C 1
ATOM 1382 O O . GLY A 1 175 ? -18.308 29.718 -24.336 1.000 19.177 504 GLY EEE O 1
ATOM 1383 N N . TYR A 1 176 ? -19.711 31.170 -25.371 1.000 16.848 505 TYR EEE N 1
ATOM 1384 C CA . TYR A 1 176 ? -20.004 31.979 -24.165 1.000 17.663 505 TYR EEE CA 1
ATOM 1385 C C . TYR A 1 176 ? -21.211 31.436 -23.403 1.000 17.774 505 TYR EEE C 1
ATOM 1386 O O . TYR A 1 176 ? -21.459 31.855 -22.269 1.000 18.359 505 TYR EEE O 1
ATOM 1395 N N . GLN A 1 177 ? -21.991 30.593 -24.046 1.000 16.554 506 GLN EEE N 1
ATOM 1396 C CA . GLN A 1 177 ? -23.293 30.174 -23.477 1.000 15.641 506 GLN EEE CA 1
ATOM 1397 C C . GLN A 1 177 ? -23.069 29.202 -22.324 1.000 16.106 506 GLN EEE C 1
ATOM 1398 O O . GLN A 1 177 ? -22.078 28.464 -22.289 1.000 17.218 506 GLN EEE O 1
ATOM 1404 N N . PRO A 1 178 ? -24.004 29.149 -21.354 1.000 14.793 507 PRO EEE N 1
ATOM 1405 C CA . PRO A 1 178 ? -23.939 28.173 -20.278 1.000 13.648 507 PRO EEE CA 1
ATOM 1406 C C . PRO A 1 178 ? -24.164 26.756 -20.807 1.000 14.193 507 PRO EEE C 1
ATOM 1407 O O . PRO A 1 178 ? -25.049 26.523 -21.656 1.000 16.525 507 PRO EEE O 1
ATOM 1411 N N . TYR A 1 179 ? -23.393 25.836 -20.249 1.000 15.055 508 TYR EEE N 1
ATOM 1412 C CA . TYR A 1 179 ? -23.489 24.379 -20.438 1.000 15.955 508 TYR EEE CA 1
ATOM 1413 C C . TYR A 1 179 ? -23.636 23.780 -19.050 1.000 15.710 508 TYR EEE C 1
ATOM 1414 O O . TYR A 1 179 ? -22.900 24.147 -18.118 1.000 16.878 508 TYR EEE O 1
ATOM 1423 N N . ARG A 1 180 ? -24.583 22.861 -18.929 1.000 15.942 509 ARG EEE N 1
ATOM 1424 C CA . ARG A 1 180 ? -24.713 21.986 -17.748 1.000 15.427 509 ARG EEE CA 1
ATOM 1425 C C . ARG A 1 180 ? -23.797 20.785 -17.989 1.000 16.521 509 ARG EEE C 1
ATOM 1426 O O . ARG A 1 180 ? -23.767 20.240 -19.116 1.000 17.612 509 ARG EEE O 1
ATOM 1434 N N . VAL A 1 181 ? -23.035 20.443 -16.958 1.000 16.909 510 VAL EEE N 1
ATOM 1435 C CA . VAL A 1 181 ? -22.051 19.346 -17.000 1.000 16.537 510 VAL EEE CA 1
ATOM 1436 C C . VAL A 1 181 ? -22.380 18.372 -15.877 1.000 15.630 510 VAL EEE C 1
ATOM 1437 O O . VAL A 1 181 ? -22.607 18.810 -14.741 1.000 15.851 510 VAL EEE O 1
ATOM 1441 N N . VAL A 1 182 ? -22.342 17.090 -16.215 1.000 17.028 511 VAL EEE N 1
ATOM 1442 C CA . VAL A 1 182 ? -22.377 15.978 -15.246 1.000 17.455 511 VAL EEE CA 1
ATOM 1443 C C . VAL A 1 182 ? -21.142 15.117 -15.470 1.000 18.157 511 VAL EEE C 1
ATOM 1444 O O . VAL A 1 182 ? -20.897 14.671 -16.603 1.000 18.958 511 VAL EEE O 1
ATOM 1448 N N . VAL A 1 183 ? -20.378 14.946 -14.401 1.000 17.278 512 VAL EEE N 1
ATOM 1449 C CA . VAL A 1 183 ? -19.196 14.055 -14.423 1.000 17.965 512 VAL EEE CA 1
ATOM 1450 C C . VAL A 1 183 ? -19.569 12.818 -13.606 1.000 17.608 512 VAL EEE C 1
ATOM 1451 O O . VAL A 1 183 ? -19.836 12.962 -12.405 1.000 19.468 512 VAL EEE O 1
ATOM 1455 N N . LEU A 1 184 ? -19.549 11.649 -14.236 1.000 18.710 513 LEU EEE N 1
ATOM 1456 C CA . LEU A 1 184 ? -19.743 10.349 -13.560 1.000 19.486 513 LEU EEE CA 1
ATOM 1457 C C . LEU A 1 184 ? -18.358 9.761 -13.315 1.000 19.949 513 LEU EEE C 1
ATOM 1458 O O . LEU A 1 184 ? -17.682 9.476 -14.302 1.000 23.079 513 LEU EEE O 1
ATOM 1463 N N . SER A 1 185 ? -17.979 9.612 -12.049 1.000 20.140 514 SER EEE N 1
ATOM 1464 C CA . SER A 1 185 ? -16.744 8.916 -11.604 1.000 22.322 514 SER EEE CA 1
ATOM 1465 C C . SER A 1 185 ? -17.125 7.496 -11.211 1.000 21.902 514 SER EEE C 1
ATOM 1466 O O . SER A 1 185 ? -17.978 7.347 -10.341 1.000 22.668 514 SER EEE O 1
ATOM 1469 N N . PHE A 1 186 ? -16.511 6.505 -11.840 1.000 23.080 515 PHE EEE N 1
ATOM 1470 C CA . PHE A 1 186 ? -16.765 5.076 -11.568 1.000 24.120 515 PHE EEE CA 1
ATOM 1471 C C . PHE A 1 186 ? -15.696 4.591 -10.606 1.000 23.761 515 PHE EEE C 1
ATOM 1472 O O . PHE A 1 186 ? -14.534 4.558 -11.010 1.000 26.763 515 PHE EEE O 1
ATOM 1480 N N . GLU A 1 187 ? -16.081 4.285 -9.372 1.000 24.083 516 GLU EEE N 1
ATOM 1481 C CA . GLU A 1 187 ? -15.135 3.863 -8.317 1.000 25.278 516 GLU EEE CA 1
ATOM 1482 C C . GLU A 1 187 ? -14.850 2.364 -8.447 1.000 24.960 516 GLU EEE C 1
ATOM 1483 O O . GLU A 1 187 ? -15.786 1.591 -8.702 1.000 25.372 516 GLU EEE O 1
ATOM 1489 N N . LEU A 1 188 ? -13.586 1.995 -8.232 1.000 26.342 517 LEU EEE N 1
ATOM 1490 C CA . LEU A 1 188 ? -13.023 0.649 -8.489 1.000 30.749 517 LEU EEE CA 1
ATOM 1491 C C . LEU A 1 188 ? -12.263 0.149 -7.260 1.000 28.952 517 LEU EEE C 1
ATOM 1492 O O . LEU A 1 188 ? -11.174 -0.415 -7.440 1.000 33.070 517 LEU EEE O 1
ATOM 1497 N N . LEU A 1 189 ? -12.811 0.311 -6.059 1.000 28.191 518 LEU EEE N 1
ATOM 1498 C CA . LEU A 1 189 ? -12.149 -0.201 -4.833 1.000 28.345 518 LEU EEE CA 1
ATOM 1499 C C . LEU A 1 189 ? -12.133 -1.727 -4.890 1.000 27.527 518 LEU EEE C 1
ATOM 1500 O O . LEU A 1 189 ? -12.972 -2.320 -5.604 1.000 30.722 518 LEU EEE O 1
ATOM 1505 N N . HIS A 1 190 ? -11.192 -2.354 -4.191 1.000 29.469 519 HIS EEE N 1
ATOM 1506 C CA . HIS A 1 190 ? -11.174 -3.831 -4.028 1.000 30.796 519 HIS EEE CA 1
ATOM 1507 C C . HIS A 1 190 ? -12.198 -4.182 -2.942 1.000 30.547 519 HIS EEE C 1
ATOM 1508 O O . HIS A 1 190 ? -11.803 -4.428 -1.799 1.000 33.929 519 HIS EEE O 1
ATOM 1515 N N . ALA A 1 191 ? -13.485 -4.148 -3.299 1.000 28.005 520 ALA EEE N 1
ATOM 1516 C CA . ALA A 1 191 ? -14.636 -4.298 -2.378 1.000 27.931 520 ALA EEE CA 1
ATOM 1517 C C . ALA A 1 191 ? -15.825 -4.793 -3.186 1.000 27.324 520 ALA EEE C 1
ATOM 1518 O O . ALA A 1 191 ? -15.777 -4.745 -4.409 1.000 28.466 520 ALA EEE O 1
ATOM 1520 N N . PRO A 1 192 ? -16.925 -5.232 -2.534 1.000 29.260 521 PRO EEE N 1
ATOM 1521 C CA . PRO A 1 192 ? -18.161 -5.544 -3.252 1.000 29.407 521 PRO EEE CA 1
ATOM 1522 C C . PRO A 1 192 ? -18.589 -4.376 -4.156 1.000 28.944 521 PRO EEE C 1
ATOM 1523 O O . PRO A 1 192 ? -18.507 -3.229 -3.773 1.000 30.309 521 PRO EEE O 1
ATOM 1527 N N . ALA A 1 193 ? -19.018 -4.693 -5.369 1.000 28.410 522 ALA EEE N 1
ATOM 1528 C CA . ALA A 1 193 ? -19.422 -3.691 -6.375 1.000 29.879 522 ALA EEE CA 1
ATOM 1529 C C . ALA A 1 193 ? -20.944 -3.667 -6.452 1.000 31.135 522 ALA EEE C 1
ATOM 1530 O O . ALA A 1 193 ? -21.506 -4.670 -6.922 1.000 36.380 522 ALA EEE O 1
ATOM 1532 N N . THR A 1 194 ? -21.545 -2.537 -6.059 1.000 30.281 523 THR EEE N 1
ATOM 1533 C CA . THR A 1 194 ? -22.968 -2.373 -5.655 1.000 33.477 523 THR EEE CA 1
ATOM 1534 C C . THR A 1 194 ? -23.775 -1.570 -6.689 1.000 28.585 523 THR EEE C 1
ATOM 1535 O O . THR A 1 194 ? -25.032 -1.491 -6.545 1.000 32.149 523 THR EEE O 1
ATOM 1539 N N . VAL A 1 195 ? -23.116 -0.984 -7.685 1.000 24.746 524 VAL EEE N 1
ATOM 1540 C CA . VAL A 1 195 ? -23.776 -0.221 -8.781 1.000 25.380 524 VAL EEE CA 1
ATOM 1541 C C . VAL A 1 195 ? -23.520 -0.962 -10.087 1.000 26.904 524 VAL EEE C 1
ATOM 1542 O O . VAL A 1 195 ? -22.375 -0.983 -10.545 1.000 27.798 524 VAL EEE O 1
ATOM 1546 N N . CYS A 1 196 ? -24.569 -1.540 -10.660 1.000 28.808 525 CYS EEE N 1
ATOM 1547 C CA . CYS A 1 196 ? -24.467 -2.392 -11.864 1.000 29.632 525 CYS EEE CA 1
ATOM 1548 C C . CYS A 1 196 ? -25.384 -1.879 -12.969 1.000 31.823 525 CYS EEE C 1
ATOM 1549 O O . CYS A 1 196 ? -26.238 -1.004 -12.705 1.000 30.282 525 CYS EEE O 1
ATOM 1552 N N . GLY A 1 197 ? -25.154 -2.402 -14.169 1.000 31.798 526 GLY EEE N 1
ATOM 1553 C CA . GLY A 1 197 ? -26.069 -2.277 -15.311 1.000 34.208 526 GLY EEE CA 1
ATOM 1554 C C . GLY A 1 197 ? -27.254 -3.221 -15.145 1.000 35.944 526 GLY EEE C 1
ATOM 1555 O O . GLY A 1 197 ? -27.357 -3.944 -14.152 1.000 41.464 526 GLY EEE O 1
ATOM 1556 N N . PRO A 1 198 ? -28.186 -3.233 -16.116 1.000 36.751 527 PRO EEE N 1
ATOM 1557 C CA . PRO A 1 198 ? -29.363 -4.101 -16.054 1.000 39.879 527 PRO EEE CA 1
ATOM 1558 C C . PRO A 1 198 ? -28.981 -5.571 -16.292 1.000 40.562 527 PRO EEE C 1
ATOM 1559 O O . PRO A 1 198 ? -29.342 -6.466 -15.548 1.000 48.901 527 PRO EEE O 1
ATOM 1563 N N . GLN B 2 1 ? -1.625 46.473 -16.331 1.000 49.313 1 GLN FFF N 1
ATOM 1564 C CA . GLN B 2 1 ? -2.332 47.598 -15.658 1.000 41.419 1 GLN FFF CA 1
ATOM 1565 C C . GLN B 2 1 ? -3.707 47.794 -16.304 1.000 35.375 1 GLN FFF C 1
ATOM 1566 O O . GLN B 2 1 ? -3.941 47.299 -17.429 1.000 35.441 1 GLN FFF O 1
ATOM 1572 N N . VAL B 2 2 ? -4.587 48.521 -15.628 1.000 31.766 2 VAL FFF N 1
ATOM 1573 C CA . VAL B 2 2 ? -6.002 48.681 -16.069 1.000 29.202 2 VAL FFF CA 1
ATOM 1574 C C . VAL B 2 2 ? -6.106 49.815 -17.093 1.000 28.702 2 VAL FFF C 1
ATOM 1575 O O . VAL B 2 2 ? -5.566 50.897 -16.832 1.000 31.171 2 VAL FFF O 1
ATOM 1579 N N . GLN B 2 3 ? -6.820 49.571 -18.199 1.000 28.747 3 GLN FFF N 1
ATOM 1580 C CA . GLN B 2 3 ? -7.182 50.611 -19.191 1.000 32.321 3 GLN FFF CA 1
ATOM 1581 C C . GLN B 2 3 ? -8.685 50.528 -19.450 1.000 29.220 3 GLN FFF C 1
ATOM 1582 O O . GLN B 2 3 ? -9.243 49.401 -19.478 1.000 30.882 3 GLN FFF O 1
ATOM 1588 N N . LEU B 2 4 ? -9.322 51.685 -19.588 1.000 27.896 4 LEU FFF N 1
ATOM 1589 C CA . LEU B 2 4 ? -10.729 51.785 -20.036 1.000 28.431 4 LEU FFF CA 1
ATOM 1590 C C . LEU B 2 4 ? -10.680 52.416 -21.425 1.000 30.298 4 LEU FFF C 1
ATOM 1591 O O . LEU B 2 4 ? -10.199 53.572 -21.546 1.000 33.774 4 LEU FFF O 1
ATOM 1596 N N . VAL B 2 5 ? -11.006 51.604 -22.435 1.000 29.768 5 VAL FFF N 1
ATOM 1597 C CA . VAL B 2 5 ? -11.061 52.005 -23.869 1.000 28.488 5 VAL FFF CA 1
ATOM 1598 C C . VAL B 2 5 ? -12.502 52.444 -24.141 1.000 24.967 5 VAL FFF C 1
ATOM 1599 O O . VAL B 2 5 ? -13.433 51.593 -24.113 1.000 28.471 5 VAL FFF O 1
ATOM 1603 N N . GLU B 2 6 ? -12.703 53.740 -24.310 1.000 27.609 6 GLU FFF N 1
ATOM 1604 C CA . GLU B 2 6 ? -14.039 54.338 -24.589 1.000 27.170 6 GLU FFF CA 1
ATOM 1605 C C . GLU B 2 6 ? -14.230 54.490 -26.106 1.000 28.977 6 GLU FFF C 1
ATOM 1606 O O . GLU B 2 6 ? -13.261 54.776 -26.824 1.000 27.223 6 GLU FFF O 1
ATOM 1612 N N . SER B 2 7 ? -15.452 54.330 -26.599 1.000 28.666 7 SER FFF N 1
ATOM 1613 C CA . SER B 2 7 ? -15.789 54.653 -28.007 1.000 26.788 7 SER FFF CA 1
ATOM 1614 C C . SER B 2 7 ? -17.241 55.111 -28.066 1.000 25.233 7 SER FFF C 1
ATOM 1615 O O . SER B 2 7 ? -17.956 54.983 -27.065 1.000 29.593 7 SER FFF O 1
ATOM 1618 N N . GLY B 2 8 ? -17.637 55.693 -29.191 1.000 25.731 8 GLY FFF N 1
ATOM 1619 C CA . GLY B 2 8 ? -18.988 56.266 -29.324 1.000 27.183 8 GLY FFF CA 1
ATOM 1620 C C . GLY B 2 8 ? -19.020 57.736 -28.942 1.000 31.430 8 GLY FFF C 1
ATOM 1621 O O . GLY B 2 8 ? -17.925 58.325 -28.683 1.000 32.898 8 GLY FFF O 1
ATOM 1622 N N . GLY B 2 9 ? -20.228 58.302 -28.860 1.000 32.789 9 GLY FFF N 1
ATOM 1623 C CA . GLY B 2 9 ? -20.443 59.737 -28.578 1.000 36.540 9 GLY FFF CA 1
ATOM 1624 C C . GLY B 2 9 ? -20.413 60.591 -29.842 1.000 36.837 9 GLY FFF C 1
ATOM 1625 O O . GLY B 2 9 ? -20.687 60.060 -30.933 1.000 40.733 9 GLY FFF O 1
ATOM 1626 N N . GLY B 2 10 ? -20.100 61.883 -29.703 1.000 37.447 10 GLY FFF N 1
ATOM 1627 C CA . GLY B 2 10 ? -20.136 62.867 -30.804 1.000 37.067 10 GLY FFF CA 1
ATOM 1628 C C . GLY B 2 10 ? -21.399 63.713 -30.755 1.000 39.066 10 GLY FFF C 1
ATOM 1629 O O . GLY B 2 10 ? -21.984 63.871 -29.659 1.000 37.953 10 GLY FFF O 1
ATOM 1630 N N . SER B 2 11 ? -21.815 64.247 -31.902 1.000 40.384 11 SER FFF N 1
ATOM 1631 C CA . SER B 2 11 ? -22.980 65.157 -32.025 1.000 43.579 11 SER FFF CA 1
ATOM 1632 C C . SER B 2 11 ? -24.242 64.349 -32.339 1.000 46.354 11 SER FFF C 1
ATOM 1633 O O . SER B 2 11 ? -24.141 63.358 -33.092 1.000 52.293 11 SER FFF O 1
ATOM 1636 N N . VAL B 2 12 ? -25.376 64.754 -31.764 1.000 42.515 12 VAL FFF N 1
ATOM 1637 C CA . VAL B 2 12 ? -26.722 64.169 -32.047 1.000 47.213 12 VAL FFF CA 1
ATOM 1638 C C . VAL B 2 12 ? -27.775 65.272 -31.870 1.000 50.669 12 VAL FFF C 1
ATOM 1639 O O . VAL B 2 12 ? -27.514 66.217 -31.108 1.000 48.819 12 VAL FFF O 1
ATOM 1643 N N . GLN B 2 13 ? -28.908 65.175 -32.573 1.000 53.487 13 GLN FFF N 1
ATOM 1644 C CA . GLN B 2 13 ? -30.053 66.112 -32.415 1.000 53.093 13 GLN FFF CA 1
ATOM 1645 C C . GLN B 2 13 ? -30.842 65.724 -31.159 1.000 48.287 13 GLN FFF C 1
ATOM 1646 O O . GLN B 2 13 ? -30.820 64.538 -30.809 1.000 47.646 13 GLN FFF O 1
ATOM 1652 N N . ALA B 2 14 ? -31.508 66.702 -30.530 1.000 47.409 14 ALA FFF N 1
ATOM 1653 C CA . ALA B 2 14 ? -32.361 66.555 -29.324 1.000 44.257 14 ALA FFF CA 1
ATOM 1654 C C . ALA B 2 14 ? -33.483 65.552 -29.593 1.000 47.036 14 ALA FFF C 1
ATOM 1655 O O . ALA B 2 14 ? -34.164 65.691 -30.626 1.000 50.647 14 ALA FFF O 1
ATOM 1657 N N . GLY B 2 15 ? -33.701 64.627 -28.658 1.000 48.963 15 GLY FFF N 1
ATOM 1658 C CA . GLY B 2 15 ? -34.646 63.503 -28.800 1.000 49.971 15 GLY FFF CA 1
ATOM 1659 C C . GLY B 2 15 ? -33.985 62.297 -29.446 1.000 48.178 15 GLY FFF C 1
ATOM 1660 O O . GLY B 2 15 ? -34.591 61.225 -29.416 1.000 49.615 15 GLY FFF O 1
ATOM 1661 N N . GLY B 2 16 ? -32.791 62.467 -30.026 1.000 49.090 16 GLY FFF N 1
ATOM 1662 C CA . GLY B 2 16 ? -32.006 61.382 -30.648 1.000 43.960 16 GLY FFF CA 1
ATOM 1663 C C . GLY B 2 16 ? -31.426 60.436 -29.609 1.000 45.071 16 GLY FFF C 1
ATOM 1664 O O . GLY B 2 16 ? -31.751 60.587 -28.402 1.000 47.598 16 GLY FFF O 1
ATOM 1665 N N . SER B 2 17 ? -30.599 59.486 -30.057 1.000 42.784 17 SER FFF N 1
ATOM 1666 C CA . SER B 2 17 ? -29.978 58.435 -29.211 1.000 35.264 17 SER FFF CA 1
ATOM 1667 C C . SER B 2 17 ? -28.512 58.245 -29.585 1.000 35.525 17 SER FFF C 1
ATOM 1668 O O . SER B 2 17 ? -28.147 58.472 -30.758 1.000 37.706 17 SER FFF O 1
ATOM 1671 N N . LEU B 2 18 ? -27.716 57.845 -28.590 1.000 34.502 18 LEU FFF N 1
ATOM 1672 C CA A LEU B 2 18 ? -26.273 57.528 -28.743 0.500 35.391 18 LEU FFF CA 1
ATOM 1673 C CA B LEU B 2 18 ? -26.272 57.534 -28.738 0.500 35.689 18 LEU FFF CA 1
ATOM 1674 C C . LEU B 2 18 ? -25.977 56.288 -27.902 1.000 33.061 18 LEU FFF C 1
ATOM 1675 O O . LEU B 2 18 ? -26.748 56.031 -26.964 1.000 33.999 18 LEU FFF O 1
ATOM 1684 N N . THR B 2 19 ? -24.918 55.556 -28.250 1.000 31.410 19 THR FFF N 1
ATOM 1685 C CA . THR B 2 19 ? -24.426 54.423 -27.432 1.000 28.172 19 THR FFF CA 1
ATOM 1686 C C . THR B 2 19 ? -22.942 54.606 -27.215 1.000 26.142 19 THR FFF C 1
ATOM 1687 O O . THR B 2 19 ? -22.179 54.611 -28.230 1.000 31.944 19 THR FFF O 1
ATOM 1691 N N . LEU B 2 20 ? -22.569 54.753 -25.944 1.000 27.010 20 LEU FFF N 1
ATOM 1692 C CA . LEU B 2 20 ? -21.172 54.782 -25.493 1.000 28.312 20 LEU FFF CA 1
ATOM 1693 C C . LEU B 2 20 ? -20.833 53.347 -25.122 1.000 24.967 20 LEU FFF C 1
ATOM 1694 O O . LEU B 2 20 ? -21.685 52.670 -24.528 1.000 30.633 20 LEU FFF O 1
ATOM 1699 N N . SER B 2 21 ? -19.632 52.918 -25.492 1.000 29.013 21 SER FFF N 1
ATOM 1700 C CA . SER B 2 21 ? -19.082 51.612 -25.087 1.000 29.712 21 SER FFF CA 1
ATOM 1701 C C . SER B 2 21 ? -17.873 51.894 -24.206 1.000 29.806 21 SER FFF C 1
ATOM 1702 O O . SER B 2 21 ? -17.128 52.881 -24.436 1.000 28.449 21 SER FFF O 1
ATOM 1705 N N . CYS B 2 22 ? -17.733 51.087 -23.179 1.000 27.087 22 CYS FFF N 1
ATOM 1706 C CA . CYS B 2 22 ? -16.511 51.064 -22.374 1.000 26.611 22 CYS FFF CA 1
ATOM 1707 C C . CYS B 2 22 ? -15.997 49.629 -22.315 1.000 24.242 22 CYS FFF C 1
ATOM 1708 O O . CYS B 2 22 ? -16.729 48.749 -21.846 1.000 23.984 22 CYS FFF O 1
ATOM 1711 N N . VAL B 2 23 ? -14.786 49.413 -22.812 1.000 24.815 23 VAL FFF N 1
ATOM 1712 C CA . VAL B 2 23 ? -14.103 48.098 -22.782 1.000 25.229 23 VAL FFF CA 1
ATOM 1713 C C . VAL B 2 23 ? -12.970 48.213 -21.784 1.000 25.343 23 VAL FFF C 1
ATOM 1714 O O . VAL B 2 23 ? -12.182 49.156 -21.888 1.000 28.401 23 VAL FFF O 1
ATOM 1718 N N . ALA B 2 24 ? -12.970 47.320 -20.814 1.000 25.141 24 ALA FFF N 1
ATOM 1719 C CA . ALA B 2 24 ? -11.918 47.265 -19.791 1.000 25.808 24 ALA FFF CA 1
ATOM 1720 C C . ALA B 2 24 ? -10.851 46.279 -20.262 1.000 25.017 24 ALA FFF C 1
ATOM 1721 O O . ALA B 2 24 ? -11.180 45.278 -20.935 1.000 25.672 24 ALA FFF O 1
ATOM 1723 N N . SER B 2 25 ? -9.595 46.574 -19.948 1.000 23.695 25 SER FFF N 1
ATOM 1724 C CA . SER B 2 25 ? -8.470 45.629 -20.104 1.000 26.448 25 SER FFF CA 1
ATOM 1725 C C . SER B 2 25 ? -7.646 45.673 -18.820 1.000 22.502 25 SER FFF C 1
ATOM 1726 O O . SER B 2 25 ? -7.707 46.702 -18.124 1.000 27.622 25 SER FFF O 1
ATOM 1729 N N . GLY B 2 26 ? -6.978 44.566 -18.508 1.000 23.626 26 GLY FFF N 1
ATOM 1730 C CA . GLY B 2 26 ? -6.154 44.403 -17.305 1.000 24.860 26 GLY FFF CA 1
ATOM 1731 C C . GLY B 2 26 ? -6.993 44.053 -16.103 1.000 25.074 26 GLY FFF C 1
ATOM 1732 O O . GLY B 2 26 ? -6.453 43.983 -14.999 1.000 27.406 26 GLY FFF O 1
ATOM 1733 N N . VAL B 2 27 ? -8.288 43.855 -16.337 1.000 23.750 27 VAL FFF N 1
ATOM 1734 C CA . VAL B 2 27 ? -9.292 43.385 -15.351 1.000 22.310 27 VAL FFF CA 1
ATOM 1735 C C . VAL B 2 27 ? -10.332 42.584 -16.141 1.000 22.055 27 VAL FFF C 1
ATOM 1736 O O . VAL B 2 27 ? -10.489 42.838 -17.335 1.000 24.256 27 VAL FFF O 1
ATOM 1740 N N . THR B 2 28 ? -10.938 41.590 -15.513 1.000 19.351 28 THR FFF N 1
ATOM 1741 C CA . THR B 2 28 ? -12.044 40.820 -16.111 1.000 18.493 28 THR FFF CA 1
ATOM 1742 C C . THR B 2 28 ? -13.333 41.286 -15.445 1.000 17.004 28 THR FFF C 1
ATOM 1743 O O . THR B 2 28 ? -13.403 41.204 -14.214 1.000 17.919 28 THR FFF O 1
ATOM 1747 N N . LEU B 2 29 ? -14.311 41.757 -16.215 1.000 16.074 29 LEU FFF N 1
ATOM 1748 C CA . LEU B 2 29 ? -15.599 42.120 -15.582 1.000 17.143 29 LEU FFF CA 1
ATOM 1749 C C . LEU B 2 29 ? -16.237 40.872 -14.981 1.000 16.612 29 LEU FFF C 1
ATOM 1750 O O . LEU B 2 29 ? -16.042 39.766 -15.507 1.000 17.258 29 LEU FFF O 1
ATOM 1755 N N . GLY B 2 30 ? -17.010 41.087 -13.925 1.000 14.985 30 GLY FFF N 1
ATOM 1756 C CA . GLY B 2 30 ? -17.675 39.992 -13.206 1.000 14.591 30 GLY FFF CA 1
ATOM 1757 C C . GLY B 2 30 ? -17.586 40.128 -11.713 1.000 14.347 30 GLY FFF C 1
ATOM 1758 O O . GLY B 2 30 ? -18.250 39.353 -11.018 1.000 14.326 30 GLY FFF O 1
ATOM 1759 N N . ARG B 2 31 ? -16.749 41.030 -11.202 1.000 14.820 31 ARG FFF N 1
ATOM 1760 C CA . ARG B 2 31 ? -16.777 41.320 -9.753 1.000 14.480 31 ARG FFF CA 1
ATOM 1761 C C . ARG B 2 31 ? -17.068 42.799 -9.492 1.000 14.981 31 ARG FFF C 1
ATOM 1762 O O . ARG B 2 31 ? -17.750 43.086 -8.516 1.000 16.017 31 ARG FFF O 1
ATOM 1770 N N . HIS B 2 32 ? -16.478 43.707 -10.252 1.000 15.311 32 HIS FFF N 1
ATOM 1771 C CA . HIS B 2 32 ? -16.404 45.124 -9.848 1.000 15.966 32 HIS FFF CA 1
ATOM 1772 C C . HIS B 2 32 ? -17.586 45.935 -10.364 1.000 16.403 32 HIS FFF C 1
ATOM 1773 O O . HIS B 2 32 ? -18.215 45.572 -11.382 1.000 15.799 32 HIS FFF O 1
ATOM 1780 N N . ALA B 2 33 ? -17.854 47.022 -9.659 1.000 17.080 33 ALA FFF N 1
ATOM 1781 C CA . ALA B 2 33 ? -18.795 48.075 -10.091 1.000 17.781 33 ALA FFF CA 1
ATOM 1782 C C . ALA B 2 33 ? -18.125 48.914 -11.180 1.000 18.324 33 ALA FFF C 1
ATOM 1783 O O . ALA B 2 33 ? -16.911 49.252 -11.062 1.000 18.209 33 ALA FFF O 1
ATOM 1785 N N . ILE B 2 34 ? -18.865 49.222 -12.225 1.000 18.040 34 ILE FFF N 1
ATOM 1786 C CA . ILE B 2 34 ? -18.370 50.032 -13.358 1.000 18.295 34 ILE FFF CA 1
ATOM 1787 C C . ILE B 2 34 ? -19.528 50.906 -13.805 1.000 19.463 34 ILE FFF C 1
ATOM 1788 O O . ILE B 2 34 ? -20.715 50.465 -13.774 1.000 20.445 34 ILE FFF O 1
ATOM 1793 N N . GLY B 2 35 ? -19.220 52.126 -14.187 1.000 20.960 35 GLY FFF N 1
ATOM 1794 C CA . GLY B 2 35 ? -20.290 53.052 -14.542 1.000 21.752 35 GLY FFF CA 1
ATOM 1795 C C . GLY B 2 35 ? -19.790 54.271 -15.270 1.000 21.761 35 GLY FFF C 1
ATOM 1796 O O . GLY B 2 35 ? -18.661 54.285 -15.798 1.000 22.557 35 GLY FFF O 1
ATOM 1797 N N . TRP B 2 36 ? -20.689 55.232 -15.335 1.000 24.143 36 TRP FFF N 1
ATOM 1798 C CA . TRP B 2 36 ? -20.550 56.470 -16.118 1.000 24.557 36 TRP FFF CA 1
ATOM 1799 C C . TRP B 2 36 ? -20.713 57.665 -15.198 1.000 23.567 36 TRP FFF C 1
ATOM 1800 O O . TRP B 2 36 ? -21.596 57.646 -14.329 1.000 22.650 36 TRP FFF O 1
ATOM 1811 N N . PHE B 2 37 ? -19.838 58.641 -15.397 1.000 23.585 37 PHE FFF N 1
ATOM 1812 C CA . PHE B 2 37 ? -19.934 60.003 -14.847 1.000 23.351 37 PHE FFF CA 1
ATOM 1813 C C . PHE B 2 37 ? -20.024 60.949 -16.034 1.000 22.829 37 PHE FFF C 1
ATOM 1814 O O . PHE B 2 37 ? -19.642 60.571 -17.160 1.000 24.471 37 PHE FFF O 1
ATOM 1822 N N . ARG B 2 38 ? -20.438 62.180 -15.783 1.000 23.543 38 ARG FFF N 1
ATOM 1823 C CA . ARG B 2 38 ? -20.334 63.218 -16.830 1.000 23.456 38 ARG FFF CA 1
ATOM 1824 C C . ARG B 2 38 ? -19.998 64.555 -16.179 1.000 22.654 38 ARG FFF C 1
ATOM 1825 O O . ARG B 2 38 ? -20.317 64.767 -14.984 1.000 24.059 38 ARG FFF O 1
ATOM 1833 N N . GLN B 2 39 ? -19.398 65.427 -16.976 1.000 22.422 39 GLN FFF N 1
ATOM 1834 C CA . GLN B 2 39 ? -19.147 66.822 -16.578 1.000 22.761 39 GLN FFF CA 1
ATOM 1835 C C . GLN B 2 39 ? -19.686 67.738 -17.675 1.000 22.821 39 GLN FFF C 1
ATOM 1836 O O . GLN B 2 39 ? -19.111 67.774 -18.768 1.000 22.738 39 GLN FFF O 1
ATOM 1842 N N . ALA B 2 40 ? -20.776 68.422 -17.359 1.000 24.253 40 ALA FFF N 1
ATOM 1843 C CA . ALA B 2 40 ? -21.437 69.414 -18.234 1.000 24.480 40 ALA FFF CA 1
ATOM 1844 C C . ALA B 2 40 ? -20.855 70.792 -17.956 1.000 24.539 40 ALA FFF C 1
ATOM 1845 O O . ALA B 2 40 ? -20.368 71.056 -16.859 1.000 23.664 40 ALA FFF O 1
ATOM 1847 N N . PRO B 2 41 ? -20.933 71.723 -18.930 1.000 24.120 41 PRO FFF N 1
ATOM 1848 C CA . PRO B 2 41 ? -20.436 73.079 -18.724 1.000 22.958 41 PRO FFF CA 1
ATOM 1849 C C . PRO B 2 41 ? -21.025 73.699 -17.452 1.000 23.785 41 PRO FFF C 1
ATOM 1850 O O . PRO B 2 41 ? -22.227 73.636 -17.255 1.000 25.382 41 PRO FFF O 1
ATOM 1854 N N . GLY B 2 42 ? -20.165 74.258 -16.609 1.000 24.631 42 GLY FFF N 1
ATOM 1855 C CA . GLY B 2 42 ? -20.571 74.972 -15.389 1.000 25.272 42 GLY FFF CA 1
ATOM 1856 C C . GLY B 2 42 ? -21.003 74.068 -14.256 1.000 25.634 42 GLY FFF C 1
ATOM 1857 O O . GLY B 2 42 ? -21.464 74.613 -13.237 1.000 27.861 42 GLY FFF O 1
ATOM 1858 N N . LYS B 2 43 ? -20.858 72.749 -14.396 1.000 25.070 43 LYS FFF N 1
ATOM 1859 C CA . LYS B 2 43 ? -21.322 71.792 -13.366 1.000 27.525 43 LYS FFF CA 1
ATOM 1860 C C . LYS B 2 43 ? -20.170 70.889 -12.922 1.000 24.445 43 LYS FFF C 1
ATOM 1861 O O . LYS B 2 43 ? -19.253 70.575 -13.728 1.000 24.814 43 LYS FFF O 1
ATOM 1867 N N . GLU B 2 44 ? -20.225 70.471 -11.671 1.000 27.898 44 GLU FFF N 1
ATOM 1868 C CA . GLU B 2 44 ? -19.262 69.488 -11.126 1.000 28.419 44 GLU FFF CA 1
ATOM 1869 C C . GLU B 2 44 ? -19.500 68.146 -11.820 1.000 26.977 44 GLU FFF C 1
ATOM 1870 O O . GLU B 2 44 ? -20.660 67.836 -12.180 1.000 25.209 44 GLU FFF O 1
ATOM 1876 N N . ARG B 2 45 ? -18.434 67.382 -12.017 1.000 26.118 45 ARG FFF N 1
ATOM 1877 C CA . ARG B 2 45 ? -18.530 65.980 -12.474 1.000 25.312 45 ARG FFF CA 1
ATOM 1878 C C . ARG B 2 45 ? -19.515 65.251 -11.556 1.000 25.597 45 ARG FFF C 1
ATOM 1879 O O . ARG B 2 45 ? -19.427 65.418 -10.323 1.000 27.755 45 ARG FFF O 1
ATOM 1887 N N . GLU B 2 46 ? -20.426 64.469 -12.128 1.000 24.590 46 GLU FFF N 1
ATOM 1888 C CA . GLU B 2 46 ? -21.454 63.753 -11.339 1.000 25.607 46 GLU FFF CA 1
ATOM 1889 C C . GLU B 2 46 ? -21.689 62.341 -11.886 1.000 24.919 46 GLU FFF C 1
ATOM 1890 O O . GLU B 2 46 ? -21.384 62.067 -13.080 1.000 23.028 46 GLU FFF O 1
ATOM 1896 N N . ARG B 2 47 ? -22.225 61.495 -11.007 1.000 27.425 47 ARG FFF N 1
ATOM 1897 C CA . ARG B 2 47 ? -22.708 60.123 -11.298 1.000 29.024 47 ARG FFF CA 1
ATOM 1898 C C . ARG B 2 47 ? -23.830 60.194 -12.335 1.000 27.202 47 ARG FFF C 1
ATOM 1899 O O . ARG B 2 47 ? -24.669 61.097 -12.247 1.000 29.398 47 ARG FFF O 1
ATOM 1907 N N . VAL B 2 48 ? -23.804 59.279 -13.301 1.000 27.281 48 VAL FFF N 1
ATOM 1908 C CA . VAL B 2 48 ? -24.897 59.082 -14.293 1.000 26.412 48 VAL FFF CA 1
ATOM 1909 C C . VAL B 2 48 ? -25.570 57.743 -13.996 1.000 26.305 48 VAL FFF C 1
ATOM 1910 O O . VAL B 2 48 ? -26.815 57.702 -13.770 1.000 29.423 48 VAL FFF O 1
ATOM 1914 N N . SER B 2 49 ? -24.779 56.677 -14.001 1.000 26.332 49 SER FFF N 1
ATOM 1915 C CA . SER B 2 49 ? -25.293 55.297 -13.863 1.000 27.791 49 SER FFF CA 1
ATOM 1916 C C . SER B 2 49 ? -24.154 54.359 -13.502 1.000 25.473 49 SER FFF C 1
ATOM 1917 O O . SER B 2 49 ? -23.008 54.629 -13.890 1.000 25.739 49 SER FFF O 1
ATOM 1920 N N . CYS B 2 50 ? -24.498 53.263 -12.847 1.000 24.531 50 CYS FFF N 1
ATOM 1921 C CA . CYS B 2 50 ? -23.520 52.240 -12.421 1.000 22.419 50 CYS FFF CA 1
ATOM 1922 C C . CYS B 2 50 ? -24.167 50.855 -12.477 1.000 21.590 50 CYS FFF C 1
ATOM 1923 O O . CYS B 2 50 ? -25.401 50.706 -12.248 1.000 22.749 50 CYS FFF O 1
ATOM 1926 N N . ILE B 2 51 ? -23.352 49.860 -12.794 1.000 19.495 51 ILE FFF N 1
ATOM 1927 C CA . ILE B 2 51 ? -23.769 48.436 -12.743 1.000 20.974 51 ILE FFF CA 1
ATOM 1928 C C . ILE B 2 51 ? -22.750 47.654 -11.928 1.000 19.371 51 ILE FFF C 1
ATOM 1929 O O . ILE B 2 51 ? -21.545 47.821 -12.133 1.000 18.798 51 ILE FFF O 1
ATOM 1934 N N . ARG B 2 52 ? -23.260 46.824 -11.033 1.000 17.828 52 ARG FFF N 1
ATOM 1935 C CA . ARG B 2 52 ? -22.477 45.827 -10.294 1.000 17.633 52 ARG FFF CA 1
ATOM 1936 C C . ARG B 2 52 ? -22.277 44.634 -11.215 1.000 16.992 52 ARG FFF C 1
ATOM 1937 O O . ARG B 2 52 ? -23.259 43.933 -11.483 1.000 17.856 52 ARG FFF O 1
ATOM 1945 N N . THR B 2 53 ? -21.076 44.389 -11.730 1.000 15.796 53 THR FFF N 1
ATOM 1946 C CA . THR B 2 53 ? -20.889 43.246 -12.656 1.000 15.012 53 THR FFF CA 1
ATOM 1947 C C . THR B 2 53 ? -20.934 41.907 -11.916 1.000 14.067 53 THR FFF C 1
ATOM 1948 O O . THR B 2 53 ? -20.962 40.878 -12.601 1.000 14.563 53 THR FFF O 1
ATOM 1952 N N . PHE B 2 54 ? -20.967 41.898 -10.577 1.000 14.119 54 PHE FFF N 1
ATOM 1953 C CA . PHE B 2 54 ? -21.088 40.649 -9.802 1.000 14.947 54 PHE FFF CA 1
ATOM 1954 C C . PHE B 2 54 ? -22.523 40.117 -9.859 1.000 15.750 54 PHE FFF C 1
ATOM 1955 O O . PHE B 2 54 ? -22.701 38.891 -9.789 1.000 15.997 54 PHE FFF O 1
ATOM 1963 N N . ASP B 2 55 ? -23.519 41.005 -9.913 1.000 16.987 55 ASP FFF N 1
ATOM 1964 C CA . ASP B 2 55 ? -24.922 40.549 -9.745 1.000 18.004 55 ASP FFF CA 1
ATOM 1965 C C . ASP B 2 55 ? -25.867 41.280 -10.709 1.000 17.540 55 ASP FFF C 1
ATOM 1966 O O . ASP B 2 55 ? -27.091 40.971 -10.670 1.000 20.281 55 ASP FFF O 1
ATOM 1971 N N . GLY B 2 56 ? -25.358 42.190 -11.541 1.000 18.326 56 GLY FFF N 1
ATOM 1972 C CA . GLY B 2 56 ? -26.134 42.854 -12.603 1.000 19.825 56 GLY FFF CA 1
ATOM 1973 C C . GLY B 2 56 ? -27.009 43.983 -12.090 1.000 20.467 56 GLY FFF C 1
ATOM 1974 O O . GLY B 2 56 ? -27.759 44.561 -12.897 1.000 23.336 56 GLY FFF O 1
ATOM 1975 N N . ILE B 2 57 ? -26.962 44.294 -10.796 1.000 19.229 57 ILE FFF N 1
ATOM 1976 C CA . ILE B 2 57 ? -27.869 45.328 -10.226 1.000 20.890 57 ILE FFF CA 1
ATOM 1977 C C . ILE B 2 57 ? -27.399 46.717 -10.670 1.000 23.609 57 ILE FFF C 1
ATOM 1978 O O . ILE B 2 57 ? -26.207 47.026 -10.519 1.000 22.020 57 ILE FFF O 1
ATOM 1983 N N . THR B 2 58 ? -28.311 47.511 -11.231 1.000 25.257 58 THR FFF N 1
ATOM 1984 C CA . THR B 2 58 ? -28.033 48.839 -11.824 1.000 25.623 58 THR FFF CA 1
ATOM 1985 C C . THR B 2 58 ? -28.527 49.940 -10.892 1.000 27.655 58 THR FFF C 1
ATOM 1986 O O . THR B 2 58 ? -29.478 49.709 -10.106 1.000 29.721 58 THR FFF O 1
ATOM 1990 N N . SER B 2 59 ? -27.929 51.117 -11.021 1.000 27.654 59 SER FFF N 1
ATOM 1991 C CA . SER B 2 59 ? -28.293 52.308 -10.223 1.000 29.404 59 SER FFF CA 1
ATOM 1992 C C . SER B 2 59 ? -28.225 53.544 -11.114 1.000 30.106 59 SER FFF C 1
ATOM 1993 O O . SER B 2 59 ? -27.454 53.554 -12.112 1.000 25.827 59 SER FFF O 1
ATOM 1996 N N . TYR B 2 60 ? -29.078 54.511 -10.794 1.000 32.031 60 TYR FFF N 1
ATOM 1997 C CA . TYR B 2 60 ? -29.315 55.723 -11.612 1.000 35.120 60 TYR FFF CA 1
ATOM 1998 C C . TYR B 2 60 ? -29.459 56.912 -10.666 1.000 35.774 60 TYR FFF C 1
ATOM 1999 O O . TYR B 2 60 ? -29.600 56.712 -9.441 1.000 37.909 60 TYR FFF O 1
ATOM 2008 N N . VAL B 2 61 ? -29.331 58.107 -11.224 1.000 40.932 61 VAL FFF N 1
ATOM 2009 C CA . VAL B 2 61 ? -29.649 59.389 -10.535 1.000 42.859 61 VAL FFF CA 1
ATOM 2010 C C . VAL B 2 61 ? -30.956 59.906 -11.137 1.000 45.254 61 VAL FFF C 1
ATOM 2011 O O . VAL B 2 61 ? -31.349 59.403 -12.201 1.000 47.516 61 VAL FFF O 1
ATOM 2015 N N . GLU B 2 62 ? -31.609 60.846 -10.462 1.000 49.463 62 GLU FFF N 1
ATOM 2016 C CA . GLU B 2 62 ? -32.960 61.353 -10.826 1.000 52.590 62 GLU FFF CA 1
ATOM 2017 C C . GLU B 2 62 ? -33.032 61.706 -12.319 1.000 51.880 62 GLU FFF C 1
ATOM 2018 O O . GLU B 2 62 ? -34.055 61.354 -12.955 1.000 54.838 62 GLU FFF O 1
ATOM 2024 N N . SER B 2 63 ? -31.998 62.353 -12.873 1.000 45.295 63 SER FFF N 1
ATOM 2025 C CA . SER B 2 63 ? -32.058 63.001 -14.211 1.000 45.177 63 SER FFF CA 1
ATOM 2026 C C . SER B 2 63 ? -31.941 61.987 -15.359 1.000 46.044 63 SER FFF C 1
ATOM 2027 O O . SER B 2 63 ? -32.305 62.374 -16.486 1.000 49.210 63 SER FFF O 1
ATOM 2030 N N . THR B 2 64 ? -31.493 60.749 -15.095 1.000 44.710 64 THR FFF N 1
ATOM 2031 C CA . THR B 2 64 ? -31.068 59.756 -16.129 1.000 43.375 64 THR FFF CA 1
ATOM 2032 C C . THR B 2 64 ? -31.997 58.533 -16.191 1.000 45.971 64 THR FFF C 1
ATOM 2033 O O . THR B 2 64 ? -32.066 57.921 -17.286 1.000 45.430 64 THR FFF O 1
ATOM 2037 N N . LYS B 2 65 ? -32.636 58.155 -15.076 1.000 45.088 65 LYS FFF N 1
ATOM 2038 C CA . LYS B 2 65 ? -33.643 57.057 -14.997 1.000 49.767 65 LYS FFF CA 1
ATOM 2039 C C . LYS B 2 65 ? -34.577 57.054 -16.217 1.000 49.175 65 LYS FFF C 1
ATOM 2040 O O . LYS B 2 65 ? -35.212 58.092 -16.488 1.000 52.273 65 LYS FFF O 1
ATOM 2046 N N . GLY B 2 66 ? -34.704 55.902 -16.882 1.000 42.850 66 GLY FFF N 1
ATOM 2047 C CA . GLY B 2 66 ? -35.698 55.661 -17.944 1.000 40.678 66 GLY FFF CA 1
ATOM 2048 C C . GLY B 2 66 ? -35.116 55.901 -19.322 1.000 42.427 66 GLY FFF C 1
ATOM 2049 O O . GLY B 2 66 ? -35.280 55.025 -20.197 1.000 48.902 66 GLY FFF O 1
ATOM 2050 N N . ARG B 2 67 ? -34.450 57.041 -19.504 1.000 39.045 67 ARG FFF N 1
ATOM 2051 C CA . ARG B 2 67 ? -33.867 57.497 -20.793 1.000 40.544 67 ARG FFF CA 1
ATOM 2052 C C . ARG B 2 67 ? -32.568 56.745 -21.063 1.000 37.954 67 ARG FFF C 1
ATOM 2053 O O . ARG B 2 67 ? -32.251 56.514 -22.256 1.000 37.115 67 ARG FFF O 1
ATOM 2061 N N . PHE B 2 68 ? -31.800 56.479 -20.001 1.000 37.754 68 PHE FFF N 1
ATOM 2062 C CA . PHE B 2 68 ? -30.513 55.751 -20.066 1.000 39.697 68 PHE FFF CA 1
ATOM 2063 C C . PHE B 2 68 ? -30.682 54.376 -19.418 1.000 38.105 68 PHE FFF C 1
ATOM 2064 O O . PHE B 2 68 ? -31.374 54.192 -18.400 1.000 37.530 68 PHE FFF O 1
ATOM 2072 N N . THR B 2 69 ? -30.054 53.389 -20.019 1.000 35.532 69 THR FFF N 1
ATOM 2073 C CA . THR B 2 69 ? -30.017 52.033 -19.440 1.000 36.034 69 THR FFF CA 1
ATOM 2074 C C . THR B 2 69 ? -28.568 51.597 -19.533 1.000 34.469 69 THR FFF C 1
ATOM 2075 O O . THR B 2 69 ? -27.972 51.741 -20.622 1.000 33.450 69 THR FFF O 1
ATOM 2079 N N . ILE B 2 70 ? -28.007 51.261 -18.376 1.000 32.462 70 ILE FFF N 1
ATOM 2080 C CA A ILE B 2 70 ? -26.653 50.659 -18.244 0.500 32.142 70 ILE FFF CA 1
ATOM 2081 C CA B ILE B 2 70 ? -26.655 50.658 -18.297 0.500 30.877 70 ILE FFF CA 1
ATOM 2082 C C . ILE B 2 70 ? -26.818 49.140 -18.350 1.000 30.031 70 ILE FFF C 1
ATOM 2083 O O . ILE B 2 70 ? -27.788 48.599 -17.752 1.000 29.545 70 ILE FFF O 1
ATOM 2092 N N . SER B 2 71 ? -25.919 48.494 -19.071 1.000 27.278 71 SER FFF N 1
ATOM 2093 C CA A SER B 2 71 ? -25.876 47.017 -19.181 0.500 25.120 71 SER FFF CA 1
ATOM 2094 C CA B SER B 2 71 ? -25.870 47.015 -19.143 0.500 27.388 71 SER FFF CA 1
ATOM 2095 C C . SER B 2 71 ? -24.416 46.570 -19.247 1.000 25.712 71 SER FFF C 1
ATOM 2096 O O . SER B 2 71 ? -23.580 47.383 -19.682 1.000 26.480 71 SER FFF O 1
ATOM 2101 N N . SER B 2 72 ? -24.153 45.341 -18.825 1.000 24.436 72 SER FFF N 1
ATOM 2102 C CA . SER B 2 72 ? -22.830 44.703 -18.982 1.000 21.742 72 SER FFF CA 1
ATOM 2103 C C . SER B 2 72 ? -22.976 43.470 -19.864 1.000 21.467 72 SER FFF C 1
ATOM 2104 O O . SER B 2 72 ? -24.040 42.809 -19.821 1.000 21.756 72 SER FFF O 1
ATOM 2107 N N . ASN B 2 73 ? -21.919 43.174 -20.601 1.000 20.218 73 ASN FFF N 1
ATOM 2108 C CA . ASN B 2 73 ? -21.668 41.863 -21.227 1.000 19.932 73 ASN FFF CA 1
ATOM 2109 C C . ASN B 2 73 ? -20.345 41.361 -20.668 1.000 18.833 73 ASN FFF C 1
ATOM 2110 O O . ASN B 2 73 ? -19.269 41.669 -21.251 1.000 20.041 73 ASN FFF O 1
ATOM 2115 N N . ASN B 2 74 ? -20.399 40.669 -19.540 1.000 17.365 74 ASN FFF N 1
ATOM 2116 C CA . ASN B 2 74 ? -19.159 40.327 -18.801 1.000 17.566 74 ASN FFF CA 1
ATOM 2117 C C . ASN B 2 74 ? -18.179 39.582 -19.716 1.000 18.222 74 ASN FFF C 1
ATOM 2118 O O . ASN B 2 74 ? -16.948 39.881 -19.679 1.000 19.079 74 ASN FFF O 1
ATOM 2123 N N . ALA B 2 75 ? -18.662 38.650 -20.523 1.000 18.472 75 ALA FFF N 1
ATOM 2124 C CA . ALA B 2 75 ? -17.806 37.830 -21.412 1.000 19.620 75 ALA FFF CA 1
ATOM 2125 C C . ALA B 2 75 ? -17.043 38.714 -22.408 1.000 19.853 75 ALA FFF C 1
ATOM 2126 O O . ALA B 2 75 ? -15.964 38.293 -22.834 1.000 22.693 75 ALA FFF O 1
ATOM 2128 N N . MET B 2 76 ? -17.597 39.866 -22.771 1.000 20.882 76 MET FFF N 1
ATOM 2129 C CA A MET B 2 76 ? -17.021 40.822 -23.755 0.500 21.591 76 MET FFF CA 1
ATOM 2130 C CA B MET B 2 76 ? -16.959 40.777 -23.759 0.500 23.196 76 MET FFF CA 1
ATOM 2131 C C . MET B 2 76 ? -16.195 41.891 -23.028 1.000 21.832 76 MET FFF C 1
ATOM 2132 O O . MET B 2 76 ? -15.568 42.738 -23.715 1.000 22.774 76 MET FFF O 1
ATOM 2141 N N . ASN B 2 77 ? -16.176 41.856 -21.697 1.000 19.562 77 ASN FFF N 1
ATOM 2142 C CA . ASN B 2 77 ? -15.512 42.903 -20.874 1.000 19.537 77 ASN FFF CA 1
ATOM 2143 C C . ASN B 2 77 ? -15.987 44.305 -21.274 1.000 19.646 77 ASN FFF C 1
ATOM 2144 O O . ASN B 2 77 ? -15.194 45.270 -21.201 1.000 21.871 77 ASN FFF O 1
ATOM 2149 N N . THR B 2 78 ? -17.255 44.430 -21.659 1.000 20.365 78 THR FFF N 1
ATOM 2150 C CA . THR B 2 78 ? -17.803 45.680 -22.204 1.000 22.107 78 THR FFF CA 1
ATOM 2151 C C . THR B 2 78 ? -19.051 46.061 -21.426 1.000 22.593 78 THR FFF C 1
ATOM 2152 O O . THR B 2 78 ? -19.881 45.185 -21.155 1.000 23.880 78 THR FFF O 1
ATOM 2156 N N . VAL B 2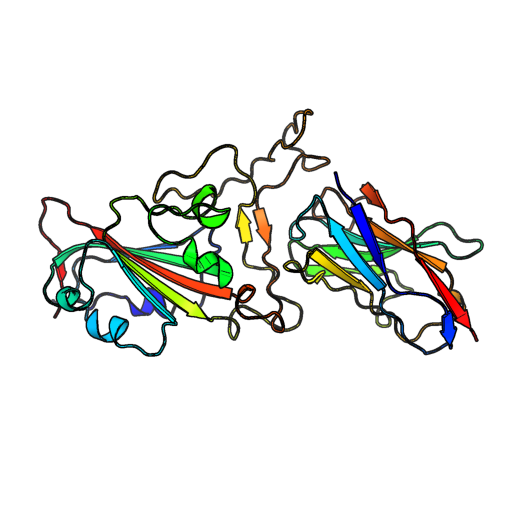 79 ? -19.170 47.342 -21.131 1.000 24.287 79 VAL FFF N 1
ATOM 2157 C CA . VAL B 2 79 ? -20.414 47.945 -20.606 1.000 24.324 79 VAL FFF CA 1
ATOM 2158 C C . VAL B 2 79 ? -20.874 49.009 -21.594 1.000 26.576 79 VAL FFF C 1
ATOM 2159 O O . VAL B 2 79 ? -20.061 49.549 -22.406 1.000 25.989 79 VAL FFF O 1
ATOM 2163 N N . TYR B 2 80 ? -22.171 49.220 -21.554 1.000 27.723 80 TYR FFF N 1
ATOM 2164 C CA . TYR B 2 80 ? -22.927 50.011 -22.538 1.000 30.078 80 TYR FFF CA 1
ATOM 2165 C C . TYR B 2 80 ? -23.773 51.013 -21.788 1.000 30.326 80 TYR FFF C 1
ATOM 2166 O O . TYR B 2 80 ? -24.411 50.644 -20.787 1.000 30.150 80 TYR FFF O 1
ATOM 2175 N N . LEU B 2 81 ? -23.767 52.235 -22.294 1.000 33.540 81 LEU FFF N 1
ATOM 2176 C CA . LEU B 2 81 ? -24.739 53.261 -21.900 1.000 32.708 81 LEU FFF CA 1
ATOM 2177 C C . LEU B 2 81 ? -25.479 53.677 -23.167 1.000 34.217 81 LEU FFF C 1
ATOM 2178 O O . LEU B 2 81 ? -24.824 54.285 -24.101 1.000 29.259 81 LEU FFF O 1
ATOM 2183 N N . GLN B 2 82 ? -26.714 53.176 -23.230 1.000 34.135 82 GLN FFF N 1
ATOM 2184 C CA A GLN B 2 82 ? -27.720 53.519 -24.262 0.500 34.284 82 GLN FFF CA 1
ATOM 2185 C CA B GLN B 2 82 ? -27.718 53.521 -24.270 0.500 34.775 82 GLN FFF CA 1
ATOM 2186 C C . GLN B 2 82 ? -28.396 54.812 -23.817 1.000 36.346 82 GLN FFF C 1
ATOM 2187 O O . GLN B 2 82 ? -29.090 54.766 -22.757 1.000 33.553 82 GLN FFF O 1
ATOM 2198 N N . MET B 2 83 ? -28.176 55.889 -24.578 1.000 34.768 83 MET FFF N 1
ATOM 2199 C CA A MET B 2 83 ? -28.687 57.241 -24.241 0.500 37.044 83 MET FFF CA 1
ATOM 2200 C CA B MET B 2 83 ? -28.674 57.245 -24.246 0.500 36.228 83 MET FFF CA 1
ATOM 2201 C C . MET B 2 83 ? -29.808 57.603 -25.217 1.000 35.752 83 MET FFF C 1
ATOM 2202 O O . MET B 2 83 ? -29.496 57.819 -26.416 1.000 36.751 83 MET FFF O 1
ATOM 2211 N N . ASN B 2 84 ? -31.047 57.632 -24.701 1.000 34.674 84 ASN FFF N 1
ATOM 2212 C CA . ASN B 2 84 ? -32.309 57.967 -25.421 1.000 41.229 84 ASN FFF CA 1
ATOM 2213 C C . ASN B 2 84 ? -32.910 59.271 -24.887 1.000 43.544 84 ASN FFF C 1
ATOM 2214 O O . ASN B 2 84 ? -32.536 59.690 -23.786 1.000 48.453 84 ASN FFF O 1
ATOM 2219 N N . SER B 2 85 ? -33.872 59.848 -25.613 1.000 46.288 85 SER FFF N 1
ATOM 2220 C CA . SER B 2 85 ? -34.610 61.073 -25.203 1.000 46.814 85 SER FFF CA 1
ATOM 2221 C C . SER B 2 85 ? -33.602 62.142 -24.763 1.000 43.803 85 SER FFF C 1
ATOM 2222 O O . SER B 2 85 ? -33.823 62.787 -23.708 1.000 42.278 85 SER FFF O 1
ATOM 2225 N N . LEU B 2 86 ? -32.521 62.303 -25.535 1.000 44.047 86 LEU FFF N 1
ATOM 2226 C CA . LEU B 2 86 ? -31.395 63.222 -25.199 1.000 38.068 86 LEU FFF CA 1
ATOM 2227 C C . LEU B 2 86 ? -31.884 64.674 -25.321 1.000 38.731 86 LEU FFF C 1
ATOM 2228 O O . LEU B 2 86 ? -32.739 64.967 -26.194 1.000 44.431 86 LEU FFF O 1
ATOM 2233 N N . LYS B 2 87 ? -31.404 65.529 -24.417 1.000 40.136 87 LYS FFF N 1
ATOM 2234 C CA . LYS B 2 87 ? -31.746 66.972 -24.331 1.000 38.710 87 LYS FFF CA 1
ATOM 2235 C C . LYS B 2 87 ? -30.447 67.771 -24.340 1.000 38.620 87 LYS FFF C 1
ATOM 2236 O O . LYS B 2 87 ? -29.396 67.259 -23.966 1.000 39.004 87 LYS FFF O 1
ATOM 2242 N N . PRO B 2 88 ? -30.494 69.051 -24.764 1.000 36.606 88 PRO FFF N 1
ATOM 2243 C CA . PRO B 2 88 ? -29.310 69.908 -24.797 1.000 37.041 88 PRO FFF CA 1
ATOM 2244 C C . PRO B 2 88 ? -28.504 69.865 -23.488 1.000 36.036 88 PRO FFF C 1
ATOM 2245 O O . PRO B 2 88 ? -27.277 69.834 -23.569 1.000 35.557 88 PRO FFF O 1
ATOM 2249 N N . GLU B 2 89 ? -29.197 69.825 -22.340 1.000 37.487 89 GLU FFF N 1
ATOM 2250 C CA . GLU B 2 89 ? -28.589 69.815 -20.978 1.000 38.468 89 GLU FFF CA 1
ATOM 2251 C C . GLU B 2 89 ? -27.810 68.512 -20.730 1.000 34.830 89 GLU FFF C 1
ATOM 2252 O O . GLU B 2 89 ? -27.132 68.456 -19.701 1.000 36.178 89 GLU FFF O 1
ATOM 2258 N N . ASP B 2 90 ? -27.949 67.495 -21.592 1.000 34.785 90 ASP FFF N 1
ATOM 2259 C CA . ASP B 2 90 ? -27.176 66.224 -21.536 1.000 32.948 90 ASP FFF CA 1
ATOM 2260 C C . ASP B 2 90 ? -25.798 66.410 -22.184 1.000 30.316 90 ASP FFF C 1
ATOM 2261 O O . ASP B 2 90 ? -24.988 65.480 -22.092 1.000 30.000 90 ASP FFF O 1
ATOM 2266 N N . THR B 2 91 ? -25.554 67.559 -22.820 1.000 28.495 91 THR FFF N 1
ATOM 2267 C CA . THR B 2 91 ? -24.246 67.908 -23.421 1.000 28.881 91 THR FFF CA 1
ATOM 2268 C C . THR B 2 91 ? -23.228 67.924 -22.292 1.000 28.027 91 THR FFF C 1
ATOM 2269 O O . THR B 2 91 ? -23.465 68.635 -21.292 1.000 27.916 91 THR FFF O 1
ATOM 2273 N N . ALA B 2 92 ? -22.156 67.157 -22.455 1.000 26.924 92 ALA FFF N 1
ATOM 2274 C CA . ALA B 2 92 ? -21.163 66.910 -21.392 1.000 25.751 92 ALA FFF CA 1
ATOM 2275 C C . ALA B 2 92 ? -20.058 66.006 -21.927 1.000 25.925 92 ALA FFF C 1
ATOM 2276 O O . ALA B 2 92 ? -20.243 65.360 -22.983 1.000 28.016 92 ALA FFF O 1
ATOM 2278 N N . VAL B 2 93 ? -18.945 65.963 -21.207 1.000 24.187 93 VAL FFF N 1
ATOM 2279 C CA . VAL B 2 93 ? -17.936 64.879 -21.366 1.000 24.441 93 VAL FFF CA 1
ATOM 2280 C C . VAL B 2 93 ? -18.389 63.720 -20.486 1.000 24.152 93 VAL FFF C 1
ATOM 2281 O O . VAL B 2 93 ? -18.669 63.949 -19.285 1.000 25.134 93 VAL FFF O 1
ATOM 2285 N N . TYR B 2 94 ? -18.481 62.531 -21.073 1.000 23.995 94 TYR FFF N 1
ATOM 2286 C CA . TYR B 2 94 ? -18.908 61.297 -20.380 1.000 24.482 94 TYR FFF CA 1
ATOM 2287 C C . TYR B 2 94 ? -17.676 60.442 -20.149 1.000 23.190 94 TYR FFF C 1
ATOM 2288 O O . TYR B 2 94 ? -16.908 60.245 -21.101 1.000 25.667 94 TYR FFF O 1
ATOM 2297 N N . PHE B 2 95 ? -17.501 59.988 -18.913 1.000 23.358 95 PHE FFF N 1
ATOM 2298 C CA . PHE B 2 95 ? -16.340 59.189 -18.481 1.000 24.590 95 PHE FFF CA 1
ATOM 2299 C C . PHE B 2 95 ? -16.839 57.843 -17.986 1.000 23.727 95 PHE FFF C 1
ATOM 2300 O O . PHE B 2 95 ? -17.717 57.792 -17.114 1.000 25.802 95 PHE FFF O 1
ATOM 2308 N N . CYS B 2 96 ? -16.246 56.792 -18.525 1.000 23.159 96 CYS FFF N 1
ATOM 2309 C CA . CYS B 2 96 ? -16.308 55.442 -17.938 1.000 23.870 96 CYS FFF CA 1
ATOM 2310 C C . CYS B 2 96 ? -15.438 55.443 -16.674 1.000 20.937 96 CYS FFF C 1
ATOM 2311 O O . CYS B 2 96 ? -14.354 56.056 -16.688 1.000 22.106 96 CYS FFF O 1
ATOM 2314 N N . ALA B 2 97 ? -15.886 54.782 -15.616 1.000 19.611 97 ALA FFF N 1
ATOM 2315 C CA . ALA B 2 97 ? -15.145 54.720 -14.338 1.000 20.003 97 ALA FFF CA 1
ATOM 2316 C C . ALA B 2 97 ? -15.344 53.346 -13.701 1.000 19.450 97 ALA FFF C 1
ATOM 2317 O O . ALA B 2 97 ? -16.480 52.867 -13.652 1.000 21.201 97 ALA FFF O 1
ATOM 2319 N N . LEU B 2 98 ? -14.250 52.739 -13.266 1.000 18.311 98 LEU FFF N 1
ATOM 2320 C CA . LEU B 2 98 ? -14.213 51.367 -12.722 1.000 18.655 98 LEU FFF CA 1
ATOM 2321 C C . LEU B 2 98 ? -13.797 51.430 -11.250 1.000 19.078 98 LEU FFF C 1
ATOM 2322 O O . LEU B 2 98 ? -12.816 52.113 -10.926 1.000 19.610 98 LEU FFF O 1
ATOM 2327 N N . GLY B 2 99 ? -14.541 50.743 -10.396 1.000 18.548 99 GLY FFF N 1
ATOM 2328 C CA . GLY B 2 99 ? -14.248 50.611 -8.970 1.000 19.150 99 GLY FFF CA 1
ATOM 2329 C C . GLY B 2 99 ? -13.250 49.498 -8.724 1.000 19.658 99 GLY FFF C 1
ATOM 2330 O O . GLY B 2 99 ? -13.012 48.662 -9.628 1.000 21.281 99 GLY FFF O 1
ATOM 2331 N N . VAL B 2 100 ? -12.772 49.422 -7.491 1.000 20.086 100 VAL FFF N 1
ATOM 2332 C CA . VAL B 2 100 ? -11.952 48.266 -7.025 1.000 20.393 100 VAL FFF CA 1
ATOM 2333 C C . VAL B 2 100 ? -12.751 47.430 -6.020 1.000 19.339 100 VAL FFF C 1
ATOM 2334 O O . VAL B 2 100 ? -12.185 46.533 -5.415 1.000 19.927 100 VAL FFF O 1
ATOM 2338 N N . THR B 2 101 ? -14.056 47.662 -5.913 1.000 18.536 101 THR FFF N 1
ATOM 2339 C CA . THR B 2 101 ? -14.964 46.835 -5.082 1.000 19.417 101 THR FFF CA 1
ATOM 2340 C C . THR B 2 101 ? -16.188 46.467 -5.919 1.000 17.588 101 THR FFF C 1
ATOM 2341 O O . THR B 2 101 ? -16.301 46.950 -7.057 1.000 18.184 101 THR FFF O 1
ATOM 2345 N N . ALA B 2 102 ? -17.077 45.673 -5.331 1.000 17.436 102 ALA FFF N 1
ATOM 2346 C CA . ALA B 2 102 ? -18.336 45.247 -5.982 1.000 17.571 102 ALA FFF CA 1
ATOM 2347 C C . ALA B 2 102 ? -19.418 46.318 -5.867 1.000 19.263 102 ALA FFF C 1
ATOM 2348 O O . ALA B 2 102 ? -20.410 46.162 -6.594 1.000 20.365 102 ALA FFF O 1
ATOM 2350 N N . ALA B 2 103 ? -19.251 47.348 -5.029 1.000 20.364 103 ALA FFF N 1
ATOM 2351 C CA . ALA B 2 103 ? -20.360 48.265 -4.669 1.000 22.402 103 ALA FFF CA 1
ATOM 2352 C C . ALA B 2 103 ? -20.322 49.496 -5.573 1.000 23.507 103 ALA FFF C 1
ATOM 2353 O O . ALA B 2 103 ? -19.267 50.156 -5.650 1.000 24.391 103 ALA FFF O 1
ATOM 2355 N N . CYS B 2 104 ? -21.445 49.796 -6.234 1.000 23.026 104 CYS FFF N 1
ATOM 2356 C CA . CYS B 2 104 ? -21.624 51.028 -7.035 1.000 24.874 104 CYS FFF CA 1
ATOM 2357 C C . CYS B 2 104 ? -21.530 52.269 -6.140 1.000 26.908 104 CYS FFF C 1
ATOM 2358 O O . CYS B 2 104 ? -21.041 53.311 -6.633 1.000 29.740 104 CYS FFF O 1
ATOM 2361 N N . SER B 2 105 ? -21.956 52.159 -4.877 1.000 26.427 105 SER FFF N 1
ATOM 2362 C CA . SER B 2 105 ? -21.967 53.290 -3.915 1.000 26.734 105 SER FFF CA 1
ATOM 2363 C C . SER B 2 105 ? -20.529 53.695 -3.544 1.000 26.513 105 SER FFF C 1
ATOM 2364 O O . SER B 2 105 ? -20.330 54.836 -3.065 1.000 28.674 105 SER FFF O 1
ATOM 2367 N N . ASP B 2 106 ? -19.547 52.822 -3.774 1.000 25.938 106 ASP FFF N 1
ATOM 2368 C CA . ASP B 2 106 ? -18.125 53.161 -3.503 1.000 27.090 106 ASP FFF CA 1
ATOM 2369 C C . ASP B 2 106 ? -17.592 54.112 -4.583 1.000 27.228 106 ASP FFF C 1
ATOM 2370 O O . ASP B 2 106 ? -18.178 54.202 -5.681 1.000 31.157 106 ASP FFF O 1
ATOM 2375 N N . ASN B 2 107 ? -16.474 54.770 -4.282 1.000 30.171 107 ASN FFF N 1
ATOM 2376 C CA . ASN B 2 107 ? -15.830 55.778 -5.160 1.000 30.398 107 ASN FFF CA 1
ATOM 2377 C C . ASN B 2 107 ? -15.133 55.074 -6.327 1.000 27.366 107 ASN FFF C 1
ATOM 2378 O O . ASN B 2 107 ? -14.500 54.040 -6.158 1.000 28.365 107 ASN FFF O 1
ATOM 2383 N N . PRO B 2 108 ? -15.183 55.626 -7.552 1.000 27.758 108 PRO FFF N 1
ATOM 2384 C CA . PRO B 2 108 ? -14.423 55.072 -8.674 1.000 27.319 108 PRO FFF CA 1
ATOM 2385 C C . PRO B 2 108 ? -12.907 55.177 -8.466 1.000 26.229 108 PRO FFF C 1
ATOM 2386 O O . PRO B 2 108 ? -12.457 56.114 -7.826 1.000 29.850 108 PRO FFF O 1
ATOM 2390 N N . TYR B 2 109 ? -12.154 54.229 -9.026 1.000 25.869 109 TYR FFF N 1
ATOM 2391 C CA . TYR B 2 109 ? -10.678 54.163 -8.892 1.000 25.559 109 TYR FFF CA 1
ATOM 2392 C C . TYR B 2 109 ? -9.992 54.448 -10.233 1.000 24.090 109 TYR FFF C 1
ATOM 2393 O O . TYR B 2 109 ? -9.024 55.227 -10.258 1.000 27.175 109 TYR FFF O 1
ATOM 2402 N N . PHE B 2 110 ? -10.477 53.826 -11.311 1.000 20.764 110 PHE FFF N 1
ATOM 2403 C CA . PHE B 2 110 ? -9.927 53.967 -12.678 1.000 20.192 110 PHE FFF CA 1
ATOM 2404 C C . PHE B 2 110 ? -10.892 54.785 -13.535 1.000 21.377 110 PHE FFF C 1
ATOM 2405 O O . PHE B 2 110 ? -12.100 54.615 -13.408 1.000 21.812 110 PHE FFF O 1
ATOM 2413 N N . TRP B 2 111 ? -10.343 55.663 -14.361 1.000 23.469 111 TRP FFF N 1
ATOM 2414 C CA . TRP B 2 111 ? -11.104 56.611 -15.199 1.000 22.952 111 TRP FFF CA 1
ATOM 2415 C C . TRP B 2 111 ? -10.704 56.483 -16.668 1.000 23.457 111 TRP FFF C 1
ATOM 2416 O O . TRP B 2 111 ? -9.503 56.386 -16.964 1.000 26.112 111 TRP FFF O 1
ATOM 2427 N N . GLY B 2 112 ? -11.678 56.531 -17.573 1.000 24.433 112 GLY FFF N 1
ATOM 2428 C CA . GLY B 2 112 ? -11.409 56.731 -19.008 1.000 25.408 112 GLY FFF CA 1
ATOM 2429 C C . GLY B 2 112 ? -11.028 58.175 -19.303 1.000 24.981 112 GLY FFF C 1
ATOM 2430 O O . GLY B 2 112 ? -11.225 59.033 -18.434 1.000 27.197 112 GLY FFF O 1
ATOM 2431 N N . GLN B 2 113 ? -10.552 58.444 -20.519 1.000 29.395 113 GLN FFF N 1
ATOM 2432 C CA . GLN B 2 113 ? -10.127 59.799 -20.963 1.000 30.759 113 GLN FFF CA 1
ATOM 2433 C C . GLN B 2 113 ? -11.358 60.701 -21.109 1.000 31.330 113 GLN FFF C 1
ATOM 2434 O O . GLN B 2 113 ? -11.197 61.942 -21.055 1.000 38.099 113 GLN FFF O 1
ATOM 2440 N N . GLY B 2 114 ? -12.531 60.099 -21.325 1.000 29.207 114 GLY FFF N 1
ATOM 2441 C CA . GLY B 2 114 ? -13.801 60.818 -21.531 1.000 29.785 114 GLY FFF CA 1
ATOM 2442 C C . GLY B 2 114 ? -14.114 61.036 -23.004 1.000 29.117 114 GLY FFF C 1
ATOM 2443 O O . GLY B 2 114 ? -13.180 61.137 -23.826 1.000 32.218 114 GLY FFF O 1
ATOM 2444 N N . THR B 2 115 ? -15.400 61.082 -23.328 1.000 27.418 115 THR FFF N 1
ATOM 2445 C CA . THR B 2 115 ? -15.926 61.277 -24.703 1.000 28.046 115 THR FFF CA 1
ATOM 2446 C C . THR B 2 115 ? -16.906 62.450 -24.705 1.000 27.400 115 THR FFF C 1
ATOM 2447 O O . THR B 2 115 ? -17.848 62.442 -23.874 1.000 26.329 115 THR FFF O 1
ATOM 2451 N N . GLN B 2 116 ? -16.687 63.424 -25.590 1.000 30.044 116 GLN FFF N 1
ATOM 2452 C CA . GLN B 2 116 ? -17.640 64.549 -25.783 1.000 29.813 116 GLN FFF CA 1
ATOM 2453 C C . GLN B 2 116 ? -18.952 64.013 -26.375 1.000 31.854 116 GLN FFF C 1
ATOM 2454 O O . GLN B 2 116 ? -18.914 63.302 -27.405 1.000 33.992 116 GLN FFF O 1
ATOM 2460 N N . VAL B 2 117 ? -20.067 64.381 -25.746 1.000 28.820 117 VAL FFF N 1
ATOM 2461 C CA . VAL B 2 117 ? -21.455 64.223 -26.269 1.000 32.465 117 VAL FFF CA 1
ATOM 2462 C C . VAL B 2 117 ? -22.052 65.627 -26.390 1.000 34.097 117 VAL FFF C 1
ATOM 2463 O O . VAL B 2 117 ? -22.066 66.341 -25.384 1.000 33.626 117 VAL FFF O 1
ATOM 2467 N N . THR B 2 118 ? -22.518 66.014 -27.575 1.000 35.005 118 THR FFF N 1
ATOM 2468 C CA . THR B 2 118 ? -23.115 67.354 -27.807 1.000 36.384 118 THR FFF CA 1
ATOM 2469 C C . THR B 2 118 ? -24.513 67.155 -28.396 1.000 36.791 118 THR FFF C 1
ATOM 2470 O O . THR B 2 118 ? -24.617 66.529 -29.475 1.000 43.337 118 THR FFF O 1
ATOM 2474 N N . VAL B 2 119 ? -25.539 67.638 -27.690 1.000 36.705 119 VAL FFF N 1
ATOM 2475 C CA . VAL B 2 119 ? -26.971 67.494 -28.080 1.000 40.658 119 VAL FFF CA 1
ATOM 2476 C C . VAL B 2 119 ? -27.491 68.862 -28.534 1.000 43.416 119 VAL FFF C 1
ATOM 2477 O O . VAL B 2 119 ? -27.501 69.791 -27.696 1.000 43.617 119 VAL FFF O 1
ATOM 2481 N N . SER B 2 120 ? -27.909 68.963 -29.802 1.000 48.227 120 SER FFF N 1
ATOM 2482 C CA . SER B 2 120 ? -28.405 70.205 -30.459 1.000 51.948 120 SER FFF CA 1
ATOM 2483 C C . SER B 2 120 ? -29.926 70.297 -30.327 1.000 53.539 120 SER FFF C 1
ATOM 2484 O O . SER B 2 120 ? -30.588 69.277 -30.545 1.000 57.465 120 SER FFF O 1
ATOM 2487 N N . SER B 2 121 ? -30.455 71.493 -30.043 1.000 59.490 121 SER FFF N 1
ATOM 2488 C CA . SER B 2 121 ? -31.887 71.737 -29.719 1.000 61.613 121 SER FFF CA 1
ATOM 2489 C C . SER B 2 121 ? -32.764 71.553 -30.966 1.000 64.279 121 SER FFF C 1
ATOM 2490 O O . SER B 2 121 ? -32.298 71.166 -32.038 1.000 62.763 121 SER FFF O 1
#

Foldseek 3Di:
DAAAWVCCCQVVPLDAAFLLQKDKDKTFQHAYALVCVVVDPQWPFKAFDPDDSVCQQVDFFQIKIKIKHKDFQLCLVQPDEPHDDQSCFRGAHAHNRFGWIKTKHFPLVNQADAVFRQPHKGFRDDPGGDDHPDRDPDFAFDQQDDDDCVRPDDDSTHRGMGTLRQHSPDDRRSTMMMMIIITGHHDPDDGNYHYD/DKAWDKDKADEDEAQDKIKIKTAIPPDQQQWWKKAKWWAFPPDDIGGAKIAQSNPGDIDGDPVRPPQWDWGDDRVRSMIMIIGGNHDQRNFTWMKMFICPGRDNPDDTDDIHPTDTHGYHD

B-factor: mean 28.3, std 11.15, range [12.69, 83.65]

Radius of gyration: 24.14 Å; Cα contacts (8 Å, |Δi|>4): 849; chains: 2; bounding box: 39×80×38 Å

Sequence (317 aa):
ITNLCPFGEVFNATTRFASVYAWNRKRISNCVVADYSVLYNSASFSTFKCYGVSPTKLNDLCFTNVYADSFVIRGDEVRQIAPGQTGKIADYNYKLPDDFTGCVIAWNSNNLDSSKVGGNYNYLYRLFRKSNLKPFERDISTEIYQAGSTPCNGVEGFNCYFPLQSYGFQPTNGVGYQPYRVVVLSFELLHAPATVCGPQVQLVESGGGSVQAGGSLLTLSCVASGVTLGRHAIGWFRQAPGKERERVSCIRTFDGITSYVESTKGRFTIISSSNNAMMNTVYLQQMMNSLKPEDTAVYFCALGVTAACSDNPYFWGQGTQVTVSS

Secondary structure (P-SEA, 3-state):
ccccccccccccccccccccbbbbbbbcccccaaaaaaacccccbbbbccccccccccccccbbbbbbbbbccccccccccccccccccccccccccccbbbbbbbcccccccccccccbbbbcccccccccccccccccccccccccccccccccccccccccccccccccccbbbbbbbbbbbbcccccccccc/cbbbbbbbbccccccbbbbbbbbbcccccccbbbbbbbbccccccccccccccccbbbbbcccccccbbbbbcccccbbbbbccccccccbbbbbbbbbccccccccccccccbbbbbbcc

Nearest PDB structures (foldseek):
  7lxy-assembly1_A  TM=9.913E-01  e=9.103E-44  Severe acute respiratory syndrome coronavirus 2
  7lxz-assembly1_A  TM=9.912E-01  e=1.611E-43  Severe acute respiratory syndrome coronavirus 2
  8dce-assembly1_A  TM=9.851E-01  e=2.511E-43  Severe acute respiratory syndrome coronavirus 2
  8dlw-assembly1_E  TM=9.892E-01  e=2.675E-43  Severe acute respiratory syndrome coronavirus 2
  8gz5-assembly1_A  TM=9.845E-01  e=3.236E-43  Severe acute respiratory syndrome coronavirus 2